Protein AF-F9UGZ4-F1 (afdb_monomer_lite)

InterPro domains:
  IPR008928 Six-hairpin glycosidase superfamily [SSF48208] (17-184)
  IPR012341 Six-hairpin glycosidase-like superfamily [G3DSA:1.50.10.10] (18-190)
  IPR032790 Glycogen debranching enzyme, C-terminal [PF06202] (46-143)

Foldseek 3Di:
DPDDPPPPPDDPVRVVVVVVVVLVVQLVLQFDPQAGFLGNDPDPVRNWLALQSRLVSLLVLLVDPDPSSLVSLLSSLVNQLVLADPQLQGFRTADPVVRDTHLFDPDGQLVSLLSSLVSLLSSCVSPVPLVSCVVCVVSNVSSVVVQVVQCPPPPLAGWQDACNHPVNVDPDTGRDPVSSVSSVSSVPRDDDPSVDPVVPPDD

pLDDT: mean 89.47, std 13.89, range [35.16, 98.75]

Radius of gyration: 19.89 Å; chains: 1; bounding box: 42×47×72 Å

Structure (mmCIF, N/CA/C/O backbone):
data_AF-F9UGZ4-F1
#
_entry.id   AF-F9UGZ4-F1
#
loop_
_atom_site.group_PDB
_atom_site.id
_atom_site.type_symbol
_atom_site.label_atom_id
_atom_site.label_alt_id
_atom_site.label_comp_id
_atom_site.label_asym_id
_atom_site.label_entity_id
_atom_site.label_seq_id
_atom_site.pdbx_PDB_ins_code
_atom_site.Cartn_x
_atom_site.Cartn_y
_atom_site.Cartn_z
_atom_site.occupancy
_atom_site.B_iso_or_equiv
_atom_site.auth_seq_id
_atom_site.auth_comp_id
_atom_site.auth_asym_id
_atom_site.auth_atom_id
_atom_site.pdbx_PDB_model_num
ATOM 1 N N . MET A 1 1 ? -15.391 19.214 55.827 1.00 54.72 1 MET A N 1
ATOM 2 C CA . MET A 1 1 ? -14.741 18.049 55.196 1.00 54.72 1 MET A CA 1
ATOM 3 C C . MET A 1 1 ? -13.940 18.580 54.025 1.00 54.72 1 MET A C 1
ATOM 5 O O . MET A 1 1 ? -14.495 19.422 53.332 1.00 54.72 1 MET A O 1
ATOM 9 N N . PRO A 1 2 ? -12.663 18.218 53.839 1.00 57.59 2 PRO A N 1
ATOM 10 C CA . PRO A 1 2 ? -11.981 18.570 52.605 1.00 57.59 2 PRO A CA 1
ATOM 11 C C . PRO A 1 2 ? -12.540 17.683 51.487 1.00 57.59 2 PRO A C 1
ATOM 13 O O . PRO A 1 2 ? -12.547 16.459 51.630 1.00 57.59 2 PRO A O 1
ATOM 16 N N . ASP A 1 3 ? -13.046 18.306 50.424 1.00 61.16 3 ASP A N 1
ATOM 17 C CA . ASP A 1 3 ? -13.405 17.627 49.180 1.00 61.16 3 ASP A CA 1
ATOM 18 C C . ASP A 1 3 ? -12.167 16.884 48.671 1.00 61.16 3 ASP A C 1
ATOM 20 O O . ASP A 1 3 ? -11.155 17.494 48.318 1.00 61.16 3 ASP A O 1
ATOM 24 N N . GLN A 1 4 ? -12.216 15.553 48.692 1.00 61.00 4 GLN A N 1
ATOM 25 C CA . GLN A 1 4 ? -11.251 14.752 47.952 1.00 61.00 4 GLN A CA 1
ATOM 26 C C . GLN A 1 4 ? -11.485 15.044 46.465 1.00 61.00 4 GLN A C 1
ATOM 28 O O . GLN A 1 4 ? -12.632 14.940 46.023 1.00 61.00 4 GLN A O 1
ATOM 33 N N . PRO A 1 5 ? -10.458 15.429 45.687 1.00 60.31 5 PRO A N 1
ATOM 34 C CA . PRO A 1 5 ? -10.641 15.611 44.259 1.00 60.31 5 PRO A CA 1
ATOM 35 C C . PRO A 1 5 ? -11.071 14.262 43.683 1.00 60.31 5 PRO A C 1
ATOM 37 O O . PRO A 1 5 ? -10.373 13.265 43.863 1.00 60.31 5 PRO A O 1
ATOM 40 N N . PHE A 1 6 ? -12.244 14.220 43.048 1.00 64.06 6 PHE A N 1
ATOM 41 C CA . PHE A 1 6 ? -12.657 13.060 42.270 1.00 64.06 6 PHE A CA 1
ATOM 42 C C . PHE A 1 6 ? -11.561 12.798 41.237 1.00 64.06 6 PHE A C 1
ATOM 44 O O . PHE A 1 6 ? -11.254 13.670 40.420 1.00 64.06 6 PHE A O 1
ATOM 51 N N . ASP A 1 7 ? -10.928 11.632 41.332 1.00 69.44 7 ASP A N 1
ATOM 52 C CA . ASP A 1 7 ? -9.958 11.180 40.349 1.00 69.44 7 ASP A CA 1
ATOM 53 C C . ASP A 1 7 ? -10.709 10.930 39.037 1.00 69.44 7 ASP A C 1
ATOM 55 O O . ASP A 1 7 ? -11.323 9.887 38.834 1.00 69.44 7 ASP A O 1
ATOM 59 N N . ASN A 1 8 ? -10.727 11.952 38.181 1.00 72.62 8 ASN A N 1
ATOM 60 C CA . ASN A 1 8 ? -11.341 11.921 36.856 1.00 72.62 8 ASN A CA 1
ATOM 61 C C . ASN A 1 8 ? -10.415 11.269 35.815 1.00 72.62 8 ASN A C 1
ATOM 63 O O . ASN A 1 8 ? -10.631 11.443 34.615 1.00 72.62 8 ASN A O 1
ATOM 67 N N . THR A 1 9 ? -9.358 10.571 36.241 1.00 79.69 9 THR A N 1
ATOM 68 C CA . THR A 1 9 ? -8.495 9.833 35.321 1.00 79.69 9 THR A CA 1
ATOM 69 C C . THR A 1 9 ? -9.312 8.695 34.703 1.00 79.69 9 THR A C 1
ATOM 71 O O . THR A 1 9 ? -9.835 7.859 35.446 1.00 79.69 9 THR A O 1
ATOM 74 N N . PRO A 1 10 ? -9.464 8.642 33.367 1.00 77.94 10 PRO A N 1
ATOM 75 C CA . PRO A 1 10 ? -10.187 7.552 32.730 1.00 77.94 10 PRO A CA 1
ATOM 76 C C . PRO A 1 10 ? -9.522 6.216 33.069 1.00 77.94 10 PRO A C 1
ATOM 78 O O . PRO A 1 10 ? -8.293 6.105 33.112 1.00 77.94 10 PRO A O 1
ATOM 81 N N . SER A 1 11 ? -10.337 5.187 33.300 1.00 90.25 11 SER A N 1
ATOM 82 C CA . SER A 1 11 ? -9.832 3.824 33.446 1.00 90.25 11 SER A CA 1
ATOM 83 C C . SER A 1 11 ? -9.091 3.398 32.173 1.00 90.25 11 SER A C 1
ATOM 85 O O . SER A 1 11 ? -9.318 3.944 31.091 1.00 90.25 11 SER A O 1
ATOM 87 N N . ALA A 1 12 ? -8.226 2.386 32.267 1.00 91.44 12 ALA A N 1
ATOM 88 C CA . ALA A 1 12 ? -7.528 1.861 31.091 1.00 91.44 12 ALA A CA 1
ATOM 89 C C . ALA A 1 12 ? -8.509 1.434 29.980 1.00 91.44 12 ALA A C 1
ATOM 91 O O . ALA A 1 12 ? -8.253 1.679 28.806 1.00 91.44 12 ALA A O 1
ATOM 92 N N . GLU A 1 13 ? -9.657 0.862 30.350 1.00 92.25 13 GLU A N 1
ATOM 93 C CA . GLU A 1 13 ? -10.710 0.474 29.405 1.00 92.25 13 GLU A CA 1
ATOM 94 C C . GLU A 1 13 ? -11.348 1.691 28.725 1.00 92.25 13 GLU A C 1
ATOM 96 O O . GLU A 1 13 ? -11.537 1.687 27.510 1.00 92.25 13 GLU A O 1
ATOM 101 N N . GLN A 1 14 ? -11.624 2.757 29.484 1.00 92.81 14 GLN A N 1
ATOM 102 C CA . GLN A 1 14 ? -12.160 4.007 28.940 1.00 92.81 14 GLN A CA 1
ATOM 103 C C . GLN A 1 14 ? -11.161 4.676 27.991 1.00 92.81 14 GLN A C 1
ATOM 105 O O . GLN A 1 14 ? -11.546 5.108 26.908 1.00 92.81 14 GLN A O 1
ATOM 110 N N . ALA A 1 15 ? -9.877 4.698 28.354 1.00 93.88 15 ALA A N 1
ATOM 111 C CA . ALA A 1 15 ? -8.821 5.255 27.516 1.00 93.88 15 ALA A CA 1
ATOM 112 C C . ALA A 1 15 ? -8.629 4.460 26.210 1.00 93.88 15 ALA A C 1
ATOM 114 O O . ALA A 1 15 ? -8.421 5.054 25.152 1.00 93.88 15 ALA A O 1
ATOM 115 N N . VAL A 1 16 ? -8.727 3.125 26.256 1.00 95.19 16 VAL A N 1
ATOM 116 C CA . VAL A 1 16 ? -8.670 2.272 25.056 1.00 95.19 16 VAL A CA 1
ATOM 117 C C . VAL A 1 16 ? -9.882 2.509 24.155 1.00 95.19 16 VAL A C 1
ATOM 119 O O . VAL A 1 16 ? -9.711 2.651 22.945 1.00 95.19 16 VAL A O 1
ATOM 122 N N . ALA A 1 17 ? -11.087 2.591 24.724 1.00 94.88 17 ALA A N 1
ATOM 123 C CA . ALA A 1 17 ? -12.304 2.860 23.961 1.00 94.88 17 ALA A CA 1
ATOM 124 C C . ALA A 1 17 ? -12.260 4.238 23.277 1.00 94.88 17 ALA A C 1
ATOM 126 O O . ALA A 1 17 ? -12.511 4.335 22.077 1.00 94.88 17 ALA A O 1
ATOM 127 N N . GLU A 1 18 ? -11.856 5.282 24.007 1.00 96.00 18 GLU A N 1
ATOM 128 C CA . GLU A 1 18 ? -11.665 6.632 23.462 1.00 96.00 18 GLU A CA 1
ATOM 129 C C . GLU A 1 18 ? -10.581 6.653 22.371 1.00 96.00 18 GLU A C 1
ATOM 131 O O . GLU A 1 18 ? -10.741 7.291 21.329 1.00 96.00 18 GLU A O 1
ATOM 136 N N . GLY A 1 19 ? -9.475 5.935 22.585 1.00 96.00 19 GLY A N 1
ATOM 137 C CA . GLY A 1 19 ? -8.402 5.802 21.603 1.00 96.00 19 GLY A CA 1
ATOM 138 C C . GLY A 1 19 ? -8.876 5.151 20.304 1.00 96.00 19 GLY A C 1
ATOM 139 O O . GLY A 1 19 ? -8.562 5.651 19.224 1.00 96.00 19 GLY A O 1
ATOM 140 N N . LEU A 1 20 ? -9.668 4.079 20.402 1.00 95.44 20 LEU A N 1
ATOM 141 C CA . LEU A 1 20 ? -10.257 3.408 19.245 1.00 95.44 20 LEU A CA 1
ATOM 142 C C . LEU A 1 20 ? -11.237 4.322 18.501 1.00 95.44 20 LEU A C 1
ATOM 144 O O . LEU A 1 20 ? -11.140 4.440 17.282 1.00 95.44 20 LEU A O 1
ATOM 148 N N . GLU A 1 21 ? -12.131 5.011 19.214 1.00 96.81 21 GLU A N 1
ATOM 149 C CA . GLU A 1 21 ? -13.069 5.971 18.618 1.00 96.81 21 GLU A CA 1
ATOM 150 C C . GLU A 1 21 ? -12.325 7.056 17.825 1.00 96.81 21 GLU A C 1
ATOM 152 O O . GLU A 1 21 ? -12.638 7.325 16.662 1.00 96.81 21 GLU A O 1
ATOM 157 N N . ARG A 1 22 ? -11.276 7.637 18.417 1.00 97.19 22 ARG A N 1
ATOM 158 C CA . ARG A 1 22 ? -10.454 8.661 17.757 1.00 97.19 22 ARG A CA 1
ATOM 159 C C . ARG A 1 22 ? -9.657 8.114 16.580 1.00 97.19 22 ARG A C 1
ATOM 161 O O . ARG A 1 22 ? -9.507 8.817 15.582 1.00 97.19 22 ARG A O 1
ATOM 168 N N . ALA A 1 23 ? -9.156 6.884 16.675 1.00 96.38 23 ALA A N 1
ATOM 169 C CA . ALA A 1 23 ? -8.466 6.230 15.571 1.00 96.38 23 ALA A CA 1
ATOM 170 C C . ALA A 1 23 ? -9.414 6.025 14.382 1.00 96.38 23 ALA A C 1
ATOM 172 O O . ALA A 1 23 ? -9.065 6.393 13.263 1.00 96.38 23 ALA A O 1
ATOM 173 N N . LEU A 1 24 ? -10.635 5.534 14.621 1.00 97.25 24 LEU A N 1
ATOM 174 C CA . LEU A 1 24 ? -11.655 5.369 13.581 1.00 97.25 24 LEU A CA 1
ATOM 175 C C . LEU A 1 24 ? -12.038 6.709 12.943 1.00 97.25 24 LEU A C 1
ATOM 177 O O . LEU A 1 24 ? -12.064 6.819 11.718 1.00 97.25 24 LEU A O 1
ATOM 181 N N . ALA A 1 25 ? -12.259 7.749 13.751 1.00 97.25 25 ALA A N 1
ATOM 182 C CA . ALA A 1 25 ? -12.538 9.091 13.245 1.00 97.25 25 ALA A CA 1
ATOM 183 C C . ALA A 1 25 ? -11.399 9.627 12.355 1.00 97.25 25 ALA A C 1
ATOM 185 O O . ALA A 1 25 ? -11.655 10.270 11.335 1.00 97.25 25 ALA A O 1
ATOM 186 N N . LEU A 1 26 ? -10.141 9.333 12.700 1.00 96.19 26 LEU A N 1
ATOM 187 C CA . LEU A 1 26 ? -8.985 9.694 11.881 1.00 96.19 26 LEU A CA 1
ATOM 188 C C . LEU A 1 26 ? -8.947 8.917 10.556 1.00 96.19 26 LEU A C 1
ATOM 190 O O . LEU A 1 26 ? -8.673 9.521 9.521 1.00 96.19 26 LEU A O 1
ATOM 194 N N . LEU A 1 27 ? -9.256 7.615 10.558 1.00 96.94 27 LEU A N 1
ATOM 195 C CA . LEU A 1 27 ? -9.341 6.829 9.320 1.00 96.94 27 LEU A CA 1
ATOM 196 C C . LEU A 1 27 ? -10.403 7.394 8.371 1.00 96.94 27 LEU A C 1
ATOM 198 O O . LEU A 1 27 ? -10.149 7.564 7.176 1.00 96.94 27 LEU A O 1
ATOM 202 N N . HIS A 1 28 ? -11.563 7.761 8.914 1.00 97.56 28 HIS A N 1
ATOM 203 C CA . HIS A 1 28 ? -12.617 8.441 8.163 1.00 97.56 28 HIS A CA 1
ATOM 204 C C . HIS A 1 28 ? -12.146 9.783 7.600 1.00 97.56 28 HIS A C 1
ATOM 206 O O . HIS A 1 28 ? -12.343 10.056 6.418 1.00 97.56 28 HIS A O 1
ATOM 212 N N . ALA A 1 29 ? -11.429 10.589 8.386 1.00 95.88 29 ALA A N 1
ATOM 213 C CA . ALA A 1 29 ? -10.859 11.851 7.911 1.00 95.88 29 ALA A CA 1
ATOM 214 C C . ALA A 1 29 ? -9.797 11.671 6.805 1.00 95.88 29 ALA A C 1
ATOM 216 O O . ALA A 1 29 ? -9.631 12.555 5.964 1.00 95.88 29 ALA A O 1
ATOM 217 N N . CYS A 1 30 ? -9.088 10.539 6.781 1.00 96.00 30 CYS A N 1
ATOM 218 C CA . CYS A 1 30 ? -8.147 10.181 5.716 1.00 96.00 30 CYS A CA 1
ATOM 219 C C . CYS A 1 30 ? -8.822 9.570 4.476 1.00 96.00 30 CYS A C 1
ATOM 221 O O . CYS A 1 30 ? -8.145 9.330 3.475 1.00 96.00 30 CYS A O 1
ATOM 223 N N . SER A 1 31 ? -10.121 9.277 4.518 1.00 96.81 31 SER A N 1
ATOM 224 C CA . SER A 1 31 ? -10.821 8.604 3.424 1.00 96.81 31 SER A CA 1
ATOM 225 C C . SER A 1 31 ? -11.179 9.574 2.300 1.00 96.81 31 SER A C 1
ATOM 227 O O . SER A 1 31 ? -11.714 10.657 2.524 1.00 96.81 31 SER A O 1
ATOM 229 N N . THR A 1 32 ? -10.922 9.175 1.054 1.00 95.81 32 THR A N 1
ATOM 230 C CA . THR A 1 32 ? -11.254 9.970 -0.140 1.00 95.81 32 THR A CA 1
ATOM 231 C C . THR A 1 32 ? -11.927 9.117 -1.211 1.00 95.81 32 THR A C 1
ATOM 233 O O . THR A 1 32 ? -11.988 7.890 -1.115 1.00 95.81 32 THR A O 1
ATOM 236 N N . ALA A 1 33 ? -12.379 9.756 -2.295 1.00 95.50 33 ALA A N 1
ATOM 237 C CA . ALA A 1 33 ? -12.904 9.067 -3.474 1.00 95.50 33 ALA A CA 1
ATOM 238 C C . ALA A 1 33 ? -11.897 8.100 -4.132 1.00 95.50 33 ALA A C 1
ATOM 240 O O . ALA A 1 33 ? -12.311 7.215 -4.877 1.00 95.50 33 ALA A O 1
ATOM 241 N N . HIS A 1 34 ? -10.600 8.257 -3.851 1.00 96.44 34 HIS A N 1
ATOM 242 C CA . HIS A 1 34 ? -9.519 7.471 -4.444 1.00 96.44 34 HIS A CA 1
ATOM 243 C C . HIS A 1 34 ? -8.827 6.526 -3.447 1.00 96.44 34 HIS A C 1
ATOM 245 O O . HIS A 1 34 ? -7.923 5.791 -3.834 1.00 96.44 34 HIS A O 1
ATOM 251 N N . GLY A 1 35 ? -9.240 6.515 -2.178 1.00 97.50 35 GLY A N 1
ATOM 252 C CA . GLY A 1 35 ? -8.600 5.731 -1.119 1.00 97.50 35 GLY A CA 1
ATOM 253 C C . GLY A 1 35 ? -8.099 6.590 0.038 1.00 97.50 35 GLY A C 1
ATOM 254 O O . GLY A 1 35 ? -8.503 7.746 0.180 1.00 97.50 35 GLY A O 1
ATOM 255 N N . PHE A 1 36 ? -7.227 6.018 0.864 1.00 97.44 36 PHE A N 1
ATOM 256 C CA . PHE A 1 36 ? -6.661 6.687 2.030 1.00 97.44 36 PHE A CA 1
ATOM 257 C C . PHE A 1 36 ? -5.515 7.629 1.658 1.00 97.44 36 PHE A C 1
ATOM 259 O O . PHE A 1 36 ? -4.561 7.231 0.985 1.00 97.44 36 PHE A O 1
ATOM 266 N N . VAL A 1 37 ? -5.587 8.867 2.147 1.00 95.25 37 VAL A N 1
ATOM 267 C CA . VAL A 1 37 ? -4.439 9.780 2.172 1.00 95.25 37 VAL A CA 1
ATOM 268 C C . VAL A 1 37 ? -3.585 9.549 3.419 1.00 95.25 37 VAL A C 1
ATOM 270 O O . VAL A 1 37 ? -4.089 9.105 4.448 1.00 95.25 37 VAL A O 1
ATOM 273 N N . ALA A 1 38 ? -2.294 9.880 3.349 1.00 89.56 38 ALA A N 1
ATOM 274 C CA . ALA A 1 38 ? -1.379 9.726 4.487 1.00 89.56 38 ALA A CA 1
ATOM 275 C C . ALA A 1 38 ? -1.717 10.663 5.664 1.00 89.56 38 ALA A C 1
ATOM 277 O O . ALA A 1 38 ? -1.415 10.366 6.817 1.00 89.56 38 ALA A O 1
ATOM 278 N N . SER A 1 39 ? -2.341 11.811 5.386 1.00 89.56 39 SER A N 1
ATOM 279 C CA . SER A 1 39 ? -2.807 12.746 6.409 1.00 89.56 39 SER A CA 1
ATOM 280 C C . SER A 1 39 ? -4.042 13.507 5.926 1.00 89.56 39 SER A C 1
ATOM 282 O O . SER A 1 39 ? -4.088 13.894 4.754 1.00 89.56 39 SER A O 1
ATOM 284 N N . PRO A 1 40 ? -5.005 13.820 6.815 1.00 85.06 40 PRO A N 1
ATOM 285 C CA . PRO A 1 40 ? -6.144 14.666 6.462 1.00 85.06 40 PRO A CA 1
ATOM 286 C C . PRO A 1 40 ? -5.742 16.142 6.287 1.00 85.06 40 PRO A C 1
ATOM 288 O O . PRO A 1 40 ? -6.534 16.954 5.814 1.00 85.06 40 PRO A O 1
ATOM 291 N N . GLY A 1 41 ? -4.521 16.521 6.684 1.00 80.69 41 GLY A N 1
ATOM 292 C CA . GLY A 1 41 ? -4.036 17.894 6.586 1.00 80.69 41 GLY A CA 1
ATOM 293 C C . GLY A 1 41 ? -3.887 18.382 5.141 1.00 80.69 41 GLY A C 1
ATOM 294 O O . GLY A 1 41 ? -3.529 17.630 4.240 1.00 80.69 41 GLY A O 1
ATOM 295 N N . ALA A 1 42 ? -4.067 19.689 4.930 1.00 68.06 42 ALA A N 1
ATOM 296 C CA . ALA A 1 42 ? -4.003 20.342 3.615 1.00 68.06 42 ALA A CA 1
ATOM 297 C C . ALA A 1 42 ? -2.587 20.434 2.996 1.00 68.06 42 ALA A C 1
ATOM 299 O O . ALA A 1 42 ? -2.381 21.134 2.002 1.00 68.06 42 ALA A O 1
ATOM 300 N N . SER A 1 43 ? -1.585 19.768 3.579 1.00 72.56 43 SER A N 1
ATOM 301 C CA . SER A 1 43 ? -0.247 19.717 2.991 1.00 72.56 43 SER A CA 1
ATOM 302 C C . SER A 1 43 ? -0.291 18.922 1.686 1.00 72.56 43 SER A C 1
ATOM 304 O O . SER A 1 43 ? -0.611 17.735 1.685 1.00 72.56 43 SER A O 1
ATOM 306 N N . GLN A 1 44 ? 0.080 19.564 0.573 1.00 65.31 44 GLN A N 1
ATOM 307 C CA . GLN A 1 44 ? 0.004 18.986 -0.779 1.00 65.31 44 GLN A CA 1
ATOM 308 C C . GLN A 1 44 ? 0.798 17.677 -0.951 1.00 65.31 44 GLN A C 1
ATOM 310 O O . GLN A 1 44 ? 0.521 16.906 -1.871 1.00 65.31 44 GLN A O 1
ATOM 315 N N . ASN A 1 45 ? 1.799 17.425 -0.101 1.00 70.56 45 ASN A N 1
ATOM 316 C CA . ASN A 1 45 ? 2.590 16.192 -0.156 1.00 70.56 45 ASN A CA 1
ATOM 317 C C . ASN A 1 45 ? 1.901 15.020 0.556 1.00 70.56 45 ASN A C 1
ATOM 319 O O . ASN A 1 45 ? 2.006 13.884 0.098 1.00 70.56 45 ASN A O 1
ATOM 323 N N . TYR A 1 46 ? 1.181 15.289 1.647 1.00 71.00 46 TYR A N 1
ATOM 324 C CA . TYR A 1 46 ? 0.534 14.248 2.452 1.00 71.00 46 TYR A CA 1
ATOM 325 C C . TYR A 1 46 ? -0.922 13.996 2.055 1.00 71.00 46 TYR A C 1
ATOM 327 O O . TYR A 1 46 ? -1.449 12.921 2.333 1.00 71.00 46 TYR A O 1
ATOM 335 N N . HIS A 1 47 ? -1.545 14.927 1.326 1.00 81.56 47 HIS A N 1
ATOM 336 C CA . HIS A 1 47 ? -2.856 14.735 0.709 1.00 81.56 47 HIS A CA 1
ATOM 337 C C . HIS A 1 47 ? -2.758 13.955 -0.617 1.00 81.56 47 HIS A C 1
ATOM 339 O O . HIS A 1 47 ? -3.183 14.412 -1.677 1.00 81.56 47 HIS A O 1
ATOM 345 N N . ARG A 1 48 ? -2.112 12.788 -0.563 1.00 91.69 48 ARG A N 1
ATOM 346 C CA . ARG A 1 48 ? -1.883 11.870 -1.689 1.00 91.69 48 ARG A CA 1
ATOM 347 C C . ARG A 1 48 ? -2.134 10.442 -1.242 1.00 91.69 48 ARG A C 1
ATOM 349 O O . ARG A 1 48 ? -2.031 10.155 -0.052 1.00 91.69 48 ARG A O 1
ATOM 356 N N . ILE A 1 49 ? -2.406 9.551 -2.190 1.00 95.25 49 ILE A N 1
ATOM 357 C CA . ILE A 1 49 ? -2.473 8.117 -1.908 1.00 95.25 49 ILE A CA 1
ATOM 358 C C . ILE A 1 49 ? -1.040 7.595 -1.871 1.00 95.25 49 ILE A C 1
ATOM 360 O O . ILE A 1 49 ? -0.364 7.592 -2.899 1.00 95.25 49 ILE A O 1
ATOM 364 N N . TRP A 1 50 ? -0.568 7.213 -0.688 1.00 95.75 50 TRP A N 1
ATOM 365 C CA . TRP A 1 50 ? 0.771 6.661 -0.477 1.00 95.75 50 TRP A CA 1
ATOM 366 C C . TRP A 1 50 ? 0.715 5.135 -0.473 1.00 95.75 50 TRP A C 1
ATOM 368 O O . TRP A 1 50 ? -0.159 4.558 0.170 1.00 95.75 50 TRP A O 1
ATOM 378 N N . GLY A 1 51 ? 1.644 4.485 -1.180 1.00 96.44 51 GLY A N 1
ATOM 379 C CA . GLY A 1 51 ? 1.677 3.027 -1.321 1.00 96.44 51 GLY A CA 1
ATOM 380 C C . GLY A 1 51 ? 1.785 2.321 0.029 1.00 96.44 51 GLY A C 1
ATOM 381 O O . GLY A 1 51 ? 0.934 1.509 0.373 1.00 96.44 51 GLY A O 1
ATOM 382 N N . ARG A 1 52 ? 2.783 2.687 0.837 1.00 96.56 52 ARG A N 1
ATOM 383 C CA . ARG A 1 52 ? 2.987 2.110 2.173 1.00 96.56 52 ARG A CA 1
ATOM 384 C C . ARG A 1 52 ? 1.911 2.548 3.165 1.00 96.56 52 ARG A C 1
ATOM 386 O O . ARG A 1 52 ? 1.211 1.706 3.718 1.00 96.56 52 ARG A O 1
ATOM 393 N N . ASP A 1 53 ? 1.764 3.850 3.388 1.00 95.75 53 ASP A N 1
ATOM 394 C CA . ASP A 1 53 ? 0.875 4.401 4.416 1.00 95.75 53 ASP A CA 1
ATOM 395 C C . ASP A 1 53 ? -0.588 4.041 4.140 1.00 95.75 53 ASP A C 1
ATOM 397 O O . ASP A 1 53 ? -1.291 3.561 5.026 1.00 95.75 53 ASP A O 1
ATOM 401 N N . GLY A 1 54 ? -1.030 4.202 2.889 1.00 96.88 54 GLY A N 1
ATOM 402 C CA . GLY A 1 54 ? -2.390 3.877 2.476 1.00 96.88 54 GLY A CA 1
ATOM 403 C C . GLY A 1 54 ? -2.704 2.393 2.636 1.00 96.88 54 GLY A C 1
ATOM 404 O O . GLY A 1 54 ? -3.803 2.054 3.071 1.00 96.88 54 GLY A O 1
ATOM 405 N N . VAL A 1 55 ? -1.749 1.500 2.348 1.00 98.00 55 VAL A N 1
ATOM 406 C CA . VAL A 1 55 ? -1.953 0.060 2.549 1.00 98.00 55 VAL A CA 1
ATOM 407 C C . VAL A 1 55 ? -1.943 -0.313 4.031 1.00 98.00 55 VAL A C 1
ATOM 409 O O . VAL A 1 55 ? -2.811 -1.068 4.452 1.00 98.00 55 VAL A O 1
ATOM 412 N N . ILE A 1 56 ? -1.042 0.234 4.851 1.00 97.69 56 ILE A N 1
ATOM 413 C CA . ILE A 1 56 ? -1.049 -0.019 6.304 1.00 97.69 56 ILE A CA 1
ATOM 414 C C . ILE A 1 56 ? -2.375 0.447 6.927 1.00 97.69 56 ILE A C 1
ATOM 416 O O . ILE A 1 56 ? -2.972 -0.275 7.727 1.00 97.69 56 ILE A O 1
ATOM 420 N N . ILE A 1 57 ? -2.877 1.615 6.516 1.00 97.25 57 ILE A N 1
ATOM 421 C CA . ILE A 1 57 ? -4.197 2.103 6.927 1.00 97.25 57 ILE A CA 1
ATOM 422 C C . ILE A 1 57 ? -5.307 1.166 6.433 1.00 97.25 57 ILE A C 1
ATOM 424 O O . ILE A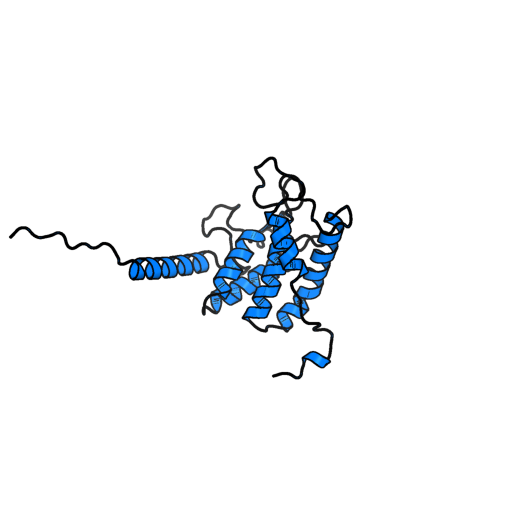 1 57 ? -6.217 0.845 7.195 1.00 97.25 57 ILE A O 1
ATOM 428 N N . ALA A 1 58 ? -5.229 0.690 5.189 1.00 98.00 58 ALA A N 1
ATOM 429 C CA . ALA A 1 58 ? -6.186 -0.268 4.645 1.00 98.00 58 ALA A CA 1
ATOM 430 C C . ALA A 1 58 ? -6.227 -1.567 5.466 1.00 98.00 58 ALA A C 1
ATOM 432 O O . ALA A 1 58 ? -7.314 -2.057 5.755 1.00 98.00 58 ALA A O 1
ATOM 433 N N . LEU A 1 59 ? -5.077 -2.090 5.904 1.00 97.94 59 LEU A N 1
ATOM 434 C CA . LEU A 1 59 ? -5.022 -3.252 6.795 1.00 97.94 59 LEU A CA 1
ATOM 435 C C . LEU A 1 59 ? -5.722 -2.970 8.129 1.00 97.94 59 LEU A C 1
ATOM 437 O O . LEU A 1 59 ? -6.515 -3.789 8.579 1.00 97.94 59 LEU A O 1
ATOM 441 N N . ALA A 1 60 ? -5.495 -1.801 8.734 1.00 97.12 60 ALA A N 1
ATOM 442 C CA . ALA A 1 60 ? -6.193 -1.411 9.959 1.00 97.12 60 ALA A CA 1
ATOM 443 C C . ALA A 1 60 ? -7.714 -1.291 9.745 1.00 97.12 60 ALA A C 1
ATOM 445 O O . ALA A 1 60 ? -8.486 -1.790 10.557 1.00 97.12 60 ALA A O 1
ATOM 446 N N . ALA A 1 61 ? -8.145 -0.693 8.631 1.00 97.62 61 ALA A N 1
ATOM 447 C CA . ALA A 1 61 ? -9.551 -0.582 8.248 1.00 97.62 61 ALA A CA 1
ATOM 448 C C . ALA A 1 61 ? -10.228 -1.953 8.076 1.00 97.62 61 ALA A C 1
ATOM 450 O O . ALA A 1 61 ? -11.377 -2.123 8.481 1.00 97.62 61 ALA A O 1
ATOM 451 N N . LEU A 1 62 ? -9.522 -2.945 7.523 1.00 97.06 62 LEU A N 1
ATOM 452 C CA . LEU A 1 62 ? -10.036 -4.310 7.360 1.00 97.06 62 LEU A CA 1
ATOM 453 C C . LEU A 1 62 ? -10.280 -5.034 8.691 1.00 97.06 62 LEU A C 1
ATOM 455 O O . LEU A 1 62 ? -11.116 -5.930 8.736 1.00 97.06 62 LEU A O 1
ATOM 459 N N . GLN A 1 63 ? -9.610 -4.619 9.770 1.00 96.25 63 GLN A N 1
ATOM 460 C CA . GLN A 1 63 ? -9.837 -5.147 11.121 1.00 96.25 63 GLN A CA 1
ATOM 461 C C . GLN A 1 63 ? -11.071 -4.545 11.811 1.00 96.25 63 GLN A C 1
ATOM 463 O O . GLN A 1 63 ? -11.343 -4.863 12.967 1.00 96.25 63 GLN A O 1
ATOM 468 N N . THR A 1 64 ? -11.800 -3.664 11.126 1.00 94.75 64 THR A N 1
ATOM 469 C CA . THR A 1 64 ? -13.026 -3.039 11.624 1.00 94.75 64 THR A CA 1
ATOM 470 C C . THR A 1 64 ? -14.254 -3.647 10.944 1.00 94.75 64 THR A C 1
ATOM 472 O O . THR A 1 64 ? -14.188 -4.151 9.819 1.00 94.75 64 THR A O 1
ATOM 475 N N . ASP A 1 65 ? -15.410 -3.523 11.592 1.00 92.94 65 ASP A N 1
ATOM 476 C CA . ASP A 1 65 ? -16.707 -3.857 10.989 1.00 92.94 65 ASP A CA 1
ATOM 477 C C . ASP A 1 65 ? -17.276 -2.707 10.128 1.00 92.94 65 ASP A C 1
ATOM 479 O O . ASP A 1 65 ? -18.447 -2.720 9.747 1.00 92.94 65 ASP A O 1
ATOM 483 N N . ASP A 1 66 ? -16.456 -1.701 9.800 1.00 97.19 66 ASP A N 1
ATOM 484 C CA . ASP A 1 66 ? -16.864 -0.511 9.057 1.00 97.19 66 ASP A CA 1
ATOM 485 C C . ASP A 1 66 ? -16.783 -0.738 7.535 1.00 97.19 66 ASP A C 1
ATOM 487 O O . ASP A 1 66 ? -15.709 -0.849 6.930 1.00 97.19 66 ASP A O 1
ATOM 491 N N . GLY A 1 67 ? -17.954 -0.808 6.897 1.00 97.38 67 GLY A N 1
ATOM 492 C CA . GLY A 1 67 ? -18.075 -1.025 5.456 1.00 97.38 67 GLY A CA 1
ATOM 493 C C . GLY A 1 67 ? -17.518 0.117 4.599 1.00 97.38 67 GLY A C 1
ATOM 494 O O . GLY A 1 67 ? -17.017 -0.142 3.503 1.00 97.38 67 GLY A O 1
ATOM 495 N N . GLU A 1 68 ? -17.550 1.362 5.080 1.00 98.00 68 GLU A N 1
ATOM 496 C CA . GLU A 1 68 ? -17.028 2.516 4.338 1.00 98.00 68 GLU A CA 1
ATOM 497 C C . GLU A 1 68 ? -15.497 2.533 4.356 1.00 98.00 68 GLU A C 1
ATOM 499 O O . GLU A 1 68 ? -14.855 2.777 3.326 1.00 98.00 68 GLU A O 1
ATOM 504 N N . LEU A 1 69 ? -14.893 2.203 5.500 1.00 98.38 69 LEU A N 1
ATOM 505 C CA . LEU A 1 69 ? -13.442 2.056 5.609 1.00 98.38 69 LEU A CA 1
ATOM 506 C C . LEU A 1 69 ? -12.941 0.873 4.772 1.00 98.38 69 LEU A C 1
ATOM 508 O O . LEU A 1 69 ? -11.927 0.991 4.080 1.00 98.38 69 LEU A O 1
ATOM 512 N N . ARG A 1 70 ? -13.689 -0.236 4.744 1.00 98.31 70 ARG A N 1
ATOM 513 C CA . ARG A 1 70 ? -13.407 -1.384 3.868 1.00 98.31 70 ARG A CA 1
ATOM 514 C C . ARG A 1 70 ? -13.470 -1.019 2.385 1.00 98.31 70 ARG A C 1
ATOM 516 O O . ARG A 1 70 ? -12.605 -1.430 1.610 1.00 98.31 70 ARG A O 1
ATOM 523 N N . GLU A 1 71 ? -14.453 -0.226 1.970 1.00 98.44 71 GLU A N 1
ATOM 524 C CA . GLU A 1 71 ? -14.525 0.257 0.587 1.00 98.44 71 GLU A CA 1
ATOM 525 C C . GLU A 1 71 ? -13.390 1.244 0.274 1.00 98.44 71 GLU A C 1
ATOM 527 O O . GLU A 1 71 ? -12.827 1.261 -0.821 1.00 98.44 71 GLU A O 1
ATOM 532 N N . THR A 1 72 ? -12.964 2.044 1.247 1.00 98.50 72 THR A N 1
ATOM 533 C CA . THR A 1 72 ? -11.799 2.923 1.090 1.00 98.50 72 THR A CA 1
ATOM 534 C C . THR A 1 72 ? -10.495 2.129 0.958 1.00 98.50 72 THR A C 1
ATOM 536 O O . THR A 1 72 ? -9.661 2.468 0.113 1.00 98.50 72 THR A O 1
ATOM 539 N N . ALA A 1 73 ? -10.344 1.021 1.689 1.00 98.62 73 ALA A N 1
ATOM 540 C CA . ALA A 1 73 ? -9.242 0.075 1.510 1.00 98.62 73 ALA A CA 1
ATOM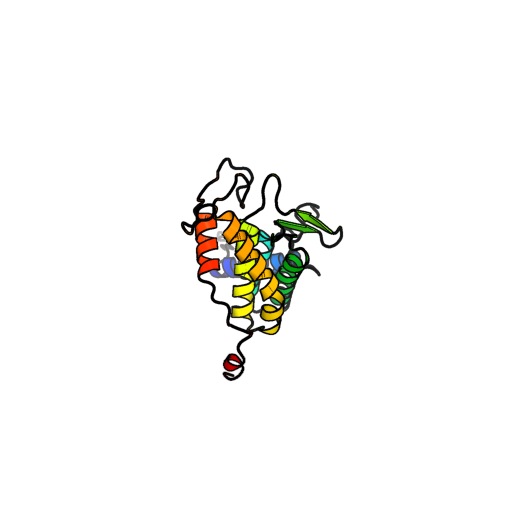 541 C C . ALA A 1 73 ? -9.211 -0.492 0.078 1.00 98.62 73 ALA A C 1
ATOM 543 O O . ALA A 1 73 ? -8.170 -0.443 -0.583 1.00 98.62 73 ALA A O 1
ATOM 544 N N . ARG A 1 74 ? -10.367 -0.926 -0.448 1.00 98.69 74 ARG A N 1
ATOM 545 C CA . ARG A 1 74 ? -10.513 -1.391 -1.840 1.00 98.69 74 ARG A CA 1
ATOM 546 C C . ARG A 1 74 ? -10.038 -0.338 -2.839 1.00 98.69 74 ARG A C 1
ATOM 548 O O . ARG A 1 74 ? -9.202 -0.631 -3.696 1.00 98.69 74 ARG A O 1
ATOM 555 N N . ARG A 1 75 ? -10.551 0.891 -2.715 1.00 98.56 75 ARG A N 1
ATOM 556 C CA . ARG A 1 75 ? -10.213 2.015 -3.603 1.00 98.56 75 ARG A CA 1
ATOM 557 C C . ARG A 1 75 ? -8.734 2.369 -3.536 1.00 98.56 75 ARG A C 1
ATOM 559 O O . ARG A 1 75 ? -8.145 2.653 -4.570 1.00 98.56 75 ARG A O 1
ATOM 566 N N . THR A 1 76 ? -8.119 2.284 -2.357 1.00 98.75 76 THR A N 1
ATOM 567 C CA . THR A 1 76 ? -6.676 2.511 -2.185 1.00 98.75 76 THR A CA 1
ATOM 568 C C . THR A 1 76 ? -5.870 1.554 -3.063 1.00 98.75 76 THR A C 1
ATOM 570 O O . THR A 1 76 ? -5.071 1.998 -3.886 1.00 98.75 76 THR A O 1
ATOM 573 N N . LEU A 1 77 ? -6.140 0.248 -2.964 1.00 98.75 77 LEU A N 1
ATOM 574 C CA . LEU A 1 77 ? -5.459 -0.777 -3.761 1.00 98.75 77 LEU A CA 1
ATOM 575 C C . LEU A 1 77 ? -5.737 -0.613 -5.263 1.00 98.75 77 LEU A C 1
ATOM 577 O O . LEU A 1 77 ? -4.819 -0.668 -6.076 1.00 98.75 77 LEU A O 1
ATOM 581 N N . GLN A 1 78 ? -6.985 -0.342 -5.650 1.00 98.62 78 GLN A N 1
ATOM 582 C CA . GLN A 1 78 ? -7.338 -0.094 -7.053 1.00 98.62 78 GLN A CA 1
ATOM 583 C C . GLN A 1 78 ? -6.642 1.144 -7.629 1.00 98.62 78 GLN A C 1
ATOM 585 O O . GLN A 1 78 ? -6.200 1.120 -8.779 1.00 98.62 78 GLN A O 1
ATOM 590 N N . THR A 1 79 ? -6.521 2.218 -6.850 1.00 98.50 79 THR A N 1
ATOM 591 C CA . THR A 1 79 ? -5.821 3.433 -7.273 1.00 98.50 79 THR A CA 1
ATOM 592 C C . THR A 1 79 ? -4.340 3.152 -7.480 1.00 98.50 79 THR A C 1
ATOM 594 O O . THR A 1 79 ? -3.820 3.449 -8.551 1.00 98.50 79 THR A O 1
ATOM 597 N N . LEU A 1 80 ? -3.672 2.510 -6.519 1.00 98.69 80 LEU A N 1
ATOM 598 C CA . LEU A 1 80 ? -2.265 2.122 -6.655 1.00 98.69 80 LEU A CA 1
ATOM 599 C C . LEU A 1 80 ? -2.033 1.246 -7.898 1.00 98.69 80 LEU A C 1
ATOM 601 O O . LEU A 1 80 ? -1.118 1.510 -8.673 1.00 98.69 80 LEU A O 1
ATOM 605 N N . ALA A 1 81 ? -2.918 0.278 -8.143 1.00 98.56 81 ALA A N 1
ATOM 606 C CA . ALA A 1 81 ? -2.872 -0.585 -9.320 1.00 98.56 81 ALA A CA 1
ATOM 607 C C . ALA A 1 81 ? -3.085 0.168 -10.643 1.00 98.56 81 ALA A C 1
ATOM 609 O O . ALA A 1 81 ? -2.410 -0.102 -11.633 1.00 98.56 81 ALA A O 1
ATOM 610 N N . THR A 1 82 ? -4.011 1.132 -10.664 1.00 98.12 82 THR A N 1
ATOM 611 C CA . THR A 1 82 ? -4.313 1.955 -11.850 1.00 98.12 82 THR A CA 1
ATOM 612 C C . THR A 1 82 ? -3.102 2.770 -12.294 1.00 98.12 82 THR A C 1
ATOM 614 O O . THR A 1 82 ? -2.909 2.999 -13.487 1.00 98.12 82 THR A O 1
ATOM 617 N N . TYR A 1 83 ? -2.287 3.206 -11.336 1.00 98.25 83 TYR A N 1
ATOM 618 C CA . TYR A 1 83 ? -1.085 3.995 -11.573 1.00 98.25 83 TYR A CA 1
ATOM 619 C C . TYR A 1 83 ? 0.200 3.156 -11.495 1.00 98.25 83 TYR A C 1
ATOM 621 O O . TYR A 1 83 ? 1.261 3.711 -11.213 1.00 98.25 83 TYR A O 1
ATOM 629 N N . GLN A 1 84 ? 0.121 1.842 -11.748 1.00 98.44 84 GLN A N 1
ATOM 630 C CA . GLN A 1 84 ? 1.305 0.987 -11.843 1.00 98.44 84 GLN A CA 1
ATOM 631 C C . GLN A 1 84 ? 2.245 1.478 -12.958 1.00 98.44 84 GLN A C 1
ATOM 633 O O . GLN A 1 84 ? 1.822 1.832 -14.063 1.00 98.44 84 GLN A O 1
ATOM 638 N N . GLY A 1 85 ? 3.540 1.463 -12.662 1.00 97.44 85 GLY A N 1
ATOM 639 C CA . GLY A 1 85 ? 4.617 1.815 -13.564 1.00 97.44 85 GLY A CA 1
ATOM 640 C C . GLY A 1 85 ? 4.805 0.832 -14.726 1.00 97.44 85 GLY A C 1
ATOM 641 O O . GLY A 1 85 ? 4.247 -0.275 -14.767 1.00 97.44 85 GLY A O 1
ATOM 642 N N . PRO A 1 86 ? 5.608 1.236 -15.723 1.00 96.06 86 PRO A N 1
ATOM 643 C CA . PRO A 1 86 ? 5.770 0.496 -16.969 1.00 96.06 86 PRO A CA 1
ATOM 644 C C . PRO A 1 86 ? 6.421 -0.884 -16.802 1.00 96.06 86 PRO A C 1
ATOM 646 O O . PRO A 1 86 ? 6.208 -1.734 -17.671 1.00 96.06 86 PRO A O 1
ATOM 649 N N . HIS A 1 87 ? 7.146 -1.151 -15.711 1.00 96.44 87 HIS A N 1
ATOM 650 C CA . HIS A 1 87 ? 7.771 -2.456 -15.454 1.00 96.44 87 HIS A CA 1
ATOM 651 C C . HIS A 1 87 ? 7.055 -3.262 -14.367 1.00 96.44 87 HIS A C 1
ATOM 653 O O . HIS A 1 87 ? 7.227 -4.476 -14.309 1.00 96.44 87 HIS A O 1
ATOM 659 N N . GLY A 1 88 ? 6.219 -2.611 -13.559 1.00 97.69 88 GLY A N 1
ATOM 660 C CA . GLY A 1 88 ? 5.476 -3.249 -12.473 1.00 97.69 88 GLY A CA 1
ATOM 661 C C . GLY A 1 88 ? 5.449 -2.441 -11.179 1.00 97.69 88 GLY A C 1
ATOM 662 O O . GLY A 1 88 ? 4.787 -2.867 -10.243 1.00 97.69 88 GLY A O 1
ATOM 663 N N . GLU A 1 89 ? 6.119 -1.289 -11.144 1.00 97.94 89 GLU A N 1
ATOM 664 C CA . GLU A 1 89 ? 6.305 -0.461 -9.956 1.00 97.94 89 GLU A CA 1
ATOM 665 C C . GLU A 1 89 ? 4.967 0.040 -9.411 1.00 97.94 89 GLU A C 1
ATOM 667 O O . GLU A 1 89 ? 4.169 0.644 -10.126 1.00 97.94 89 GLU A O 1
ATOM 672 N N . ILE A 1 90 ? 4.732 -0.130 -8.126 1.00 98.44 90 ILE A N 1
ATOM 673 C CA . ILE A 1 90 ? 3.647 0.520 -7.415 1.00 98.44 90 ILE A CA 1
ATOM 674 C C . ILE A 1 90 ? 4.117 1.913 -7.002 1.00 98.44 90 ILE A C 1
ATOM 676 O O . ILE A 1 90 ? 5.241 2.091 -6.523 1.00 98.44 90 ILE A O 1
ATOM 680 N N . PRO A 1 91 ? 3.287 2.950 -7.192 1.00 97.31 91 PRO A N 1
ATOM 681 C CA . PRO A 1 91 ? 3.674 4.290 -6.801 1.00 97.31 91 PRO A CA 1
ATOM 682 C C . PRO A 1 91 ? 3.889 4.385 -5.288 1.00 97.31 91 PRO A C 1
ATOM 684 O O . PRO A 1 91 ? 3.034 4.013 -4.486 1.00 97.31 91 PRO A O 1
ATOM 687 N N . SER A 1 92 ? 5.014 4.986 -4.902 1.00 95.69 92 SER A N 1
ATOM 688 C CA . SER A 1 92 ? 5.261 5.412 -3.523 1.00 95.69 92 SER A CA 1
ATOM 689 C C . SER A 1 92 ? 4.222 6.432 -3.070 1.00 95.69 92 SER A C 1
ATOM 691 O O . SER A 1 92 ? 3.723 6.354 -1.952 1.00 95.69 92 SER A O 1
ATOM 693 N N . ASN A 1 93 ? 3.846 7.350 -3.966 1.00 95.38 93 ASN A N 1
ATOM 694 C CA . ASN A 1 93 ? 2.647 8.159 -3.837 1.00 95.38 93 ASN A CA 1
ATOM 695 C C . ASN A 1 93 ? 2.095 8.581 -5.197 1.00 95.38 93 ASN A C 1
ATOM 697 O O . ASN A 1 93 ? 2.834 8.743 -6.172 1.00 95.38 93 ASN A O 1
ATOM 701 N N . VAL A 1 94 ? 0.787 8.813 -5.231 1.00 95.75 94 VAL A N 1
ATOM 702 C CA . VAL A 1 94 ? 0.080 9.383 -6.373 1.00 95.75 94 VAL A CA 1
ATOM 703 C C . VAL A 1 94 ? -0.931 10.428 -5.913 1.00 95.75 94 VAL A C 1
ATOM 705 O O . VAL A 1 94 ? -1.639 10.250 -4.923 1.00 95.75 94 VAL A O 1
ATOM 708 N N . ASP A 1 95 ? -0.999 11.528 -6.655 1.00 93.62 95 ASP A N 1
ATOM 709 C CA . ASP A 1 95 ? -2.110 12.476 -6.626 1.00 93.62 95 ASP A CA 1
ATOM 710 C C . ASP A 1 95 ? -3.030 12.178 -7.824 1.00 93.62 95 ASP A C 1
ATOM 712 O O . ASP A 1 95 ? -2.666 12.503 -8.961 1.00 93.62 95 ASP A O 1
ATOM 716 N N . PRO A 1 96 ? -4.210 11.565 -7.615 1.00 86.62 96 PRO A N 1
ATOM 717 C CA . PRO A 1 96 ? -5.125 11.225 -8.704 1.00 86.62 96 PRO A CA 1
ATOM 718 C C . PRO A 1 96 ? -5.692 12.447 -9.439 1.00 86.62 96 PRO A C 1
ATOM 720 O O . PRO A 1 96 ? -5.973 12.363 -10.637 1.00 86.62 96 PRO A O 1
ATOM 723 N N . GLY A 1 97 ? -5.828 13.589 -8.754 1.00 87.56 97 GLY A N 1
ATOM 724 C CA . GLY A 1 97 ? -6.380 14.818 -9.322 1.00 87.56 97 GLY A CA 1
ATOM 725 C C . GLY A 1 97 ? -5.429 15.467 -10.324 1.00 87.56 97 GLY A C 1
ATOM 726 O O . GLY A 1 97 ? -5.842 15.857 -11.416 1.00 87.56 97 GLY A O 1
ATOM 727 N N . THR A 1 98 ? -4.137 15.531 -9.990 1.00 90.12 98 THR A N 1
ATOM 728 C CA . THR A 1 98 ? -3.105 16.070 -10.897 1.00 90.12 98 THR A CA 1
ATOM 729 C C . THR A 1 98 ? -2.407 15.005 -11.742 1.00 90.12 98 THR A C 1
ATOM 731 O O . THR A 1 98 ? -1.636 15.346 -12.641 1.00 90.12 98 THR A O 1
ATOM 734 N N . LYS A 1 99 ? -2.668 13.719 -11.470 1.00 90.38 99 LYS A N 1
ATOM 735 C CA . LYS A 1 99 ? -1.980 12.550 -12.044 1.00 90.38 99 LYS A CA 1
ATOM 736 C C . LYS A 1 99 ? -0.460 12.594 -11.861 1.00 90.38 99 LYS A C 1
ATOM 738 O O . LYS A 1 99 ? 0.283 12.049 -12.675 1.00 90.38 99 LYS A O 1
ATOM 743 N N . ARG A 1 100 ? 0.017 13.262 -10.808 1.00 92.44 100 ARG A N 1
ATOM 744 C CA . ARG A 1 100 ? 1.437 13.266 -10.445 1.00 92.44 100 ARG A CA 1
ATOM 745 C C . ARG A 1 100 ? 1.752 11.994 -9.680 1.00 92.44 100 ARG A C 1
ATOM 747 O O . ARG A 1 100 ? 1.129 11.718 -8.659 1.00 92.44 100 ARG A O 1
ATOM 754 N N . ILE A 1 101 ? 2.729 11.249 -10.178 1.00 95.31 101 ILE A N 1
ATOM 755 C CA . ILE A 1 101 ? 3.107 9.937 -9.659 1.00 95.31 101 ILE A CA 1
ATOM 756 C C . ILE A 1 101 ? 4.575 9.985 -9.247 1.00 95.31 101 ILE A C 1
ATOM 758 O O . ILE A 1 101 ? 5.403 10.547 -9.964 1.00 95.31 101 ILE A O 1
ATOM 762 N N . SER A 1 102 ? 4.890 9.388 -8.104 1.00 95.06 102 SER A N 1
ATOM 763 C CA . SER A 1 102 ? 6.252 9.137 -7.647 1.00 95.06 102 SER A CA 1
ATOM 764 C C . SER A 1 102 ? 6.424 7.644 -7.412 1.00 95.06 102 SER A C 1
ATOM 766 O O . SER A 1 102 ? 5.719 7.078 -6.580 1.00 95.06 102 SER A O 1
ATOM 768 N N . TYR A 1 103 ? 7.396 7.015 -8.066 1.00 94.75 103 TYR A N 1
ATOM 769 C CA . TYR A 1 103 ? 7.819 5.640 -7.751 1.00 94.75 103 TYR A CA 1
ATOM 770 C C . TYR A 1 103 ? 8.993 5.613 -6.760 1.00 94.75 103 TYR A C 1
ATOM 772 O O . TYR A 1 103 ? 9.473 4.549 -6.397 1.00 94.75 103 TYR A O 1
ATOM 780 N N . GLY A 1 104 ? 9.447 6.790 -6.321 1.00 88.81 104 GLY A N 1
ATOM 781 C CA . GLY A 1 104 ? 10.624 6.997 -5.488 1.00 88.81 104 GLY A CA 1
ATOM 782 C C . GLY A 1 104 ? 11.453 8.180 -5.986 1.00 88.81 104 GLY A C 1
ATOM 783 O O . GLY A 1 104 ? 11.217 8.698 -7.077 1.00 88.81 104 GLY A O 1
ATOM 784 N N . GLY A 1 105 ? 12.375 8.656 -5.147 1.00 82.69 105 GLY A N 1
ATOM 785 C CA . GLY A 1 105 ? 13.202 9.831 -5.440 1.00 82.69 105 GLY A CA 1
ATOM 786 C C . GLY A 1 105 ? 14.395 9.494 -6.336 1.00 82.69 105 GLY A C 1
ATOM 787 O O . GLY A 1 105 ? 14.370 9.717 -7.542 1.00 82.69 105 GLY A O 1
ATOM 788 N N . THR A 1 106 ? 15.457 8.967 -5.729 1.00 84.31 106 THR A N 1
ATOM 789 C CA . THR A 1 106 ? 16.694 8.578 -6.432 1.00 84.31 106 THR A CA 1
ATOM 790 C C . THR A 1 106 ? 16.608 7.162 -7.003 1.00 84.31 106 THR A C 1
ATOM 792 O O . THR A 1 106 ? 17.260 6.839 -7.993 1.00 84.31 106 THR A O 1
ATOM 795 N N . THR A 1 107 ? 15.808 6.311 -6.366 1.00 88.12 107 THR A N 1
ATOM 796 C CA . THR A 1 107 ? 15.614 4.891 -6.674 1.00 88.12 107 THR A CA 1
ATOM 797 C C . THR A 1 107 ? 14.151 4.519 -6.436 1.00 88.12 107 THR A C 1
ATOM 799 O O . THR A 1 107 ? 13.414 5.286 -5.810 1.00 88.12 107 THR A O 1
ATOM 802 N N . GLY A 1 108 ? 13.719 3.368 -6.961 1.00 88.75 108 GLY A N 1
ATOM 803 C CA . GLY A 1 108 ? 12.370 2.849 -6.721 1.00 88.75 108 GLY A CA 1
ATOM 804 C C . GLY A 1 108 ? 12.140 2.518 -5.242 1.00 88.75 108 GLY A C 1
ATOM 805 O O . GLY A 1 108 ? 13.050 2.024 -4.577 1.00 88.75 108 GLY A O 1
ATOM 806 N N . ARG A 1 109 ? 10.937 2.804 -4.732 1.00 93.88 109 ARG A N 1
ATOM 807 C CA . ARG A 1 109 ? 10.491 2.439 -3.378 1.00 93.88 109 ARG A CA 1
ATOM 808 C C . ARG A 1 109 ? 9.983 0.998 -3.378 1.00 93.88 109 ARG A C 1
ATOM 810 O O . ARG A 1 109 ? 8.830 0.741 -3.708 1.00 93.88 109 ARG A O 1
ATOM 817 N N . VAL A 1 110 ? 10.873 0.076 -3.027 1.00 96.31 110 VAL A N 1
ATOM 818 C CA . VAL A 1 110 ? 10.653 -1.374 -3.007 1.00 96.31 110 VAL A CA 1
ATOM 819 C C . VAL A 1 110 ? 9.577 -1.769 -1.997 1.00 96.31 110 VAL A C 1
ATOM 821 O O . VAL A 1 110 ? 8.764 -2.653 -2.258 1.00 96.31 110 VAL A O 1
ATOM 824 N N . ASP A 1 111 ? 9.520 -1.093 -0.853 1.00 96.81 111 ASP A N 1
ATOM 825 C CA . ASP A 1 111 ? 8.524 -1.364 0.181 1.00 96.81 111 ASP A CA 1
ATOM 826 C C . ASP A 1 111 ? 7.084 -1.112 -0.297 1.00 96.81 111 ASP A C 1
ATOM 828 O O . ASP A 1 111 ? 6.176 -1.839 0.106 1.00 96.81 111 ASP A O 1
ATOM 832 N N . ALA A 1 112 ? 6.858 -0.141 -1.189 1.00 97.44 112 ALA A N 1
ATOM 833 C CA . ALA A 1 112 ? 5.538 0.136 -1.759 1.00 97.44 112 ALA A CA 1
ATOM 834 C C . ALA A 1 112 ? 4.989 -1.061 -2.557 1.00 97.44 112 ALA A C 1
ATOM 836 O O . ALA A 1 112 ? 3.815 -1.411 -2.413 1.00 97.44 112 ALA A O 1
ATOM 837 N N . ASP A 1 113 ? 5.847 -1.721 -3.340 1.00 97.94 113 ASP A N 1
ATOM 838 C CA . ASP A 1 113 ? 5.522 -2.942 -4.083 1.00 97.94 113 ASP A CA 1
ATOM 839 C C . ASP A 1 113 ? 5.145 -4.090 -3.140 1.00 97.94 113 ASP A C 1
ATOM 841 O O . ASP A 1 113 ? 4.132 -4.773 -3.324 1.00 97.94 113 ASP A O 1
ATOM 845 N N . LEU A 1 114 ? 5.954 -4.280 -2.095 1.00 98.06 114 LEU A N 1
ATOM 846 C CA . LEU A 1 114 ? 5.766 -5.346 -1.118 1.00 98.06 114 LEU A CA 1
ATOM 847 C C . LEU A 1 114 ? 4.471 -5.156 -0.322 1.00 98.06 114 LEU A C 1
ATOM 849 O O . LEU A 1 114 ? 3.669 -6.088 -0.214 1.00 98.06 114 LEU A O 1
ATOM 853 N N . TRP A 1 115 ? 4.231 -3.943 0.183 1.00 98.44 115 TRP A N 1
ATOM 854 C CA . TRP A 1 115 ? 2.995 -3.610 0.884 1.00 98.44 115 TRP A CA 1
ATOM 855 C C . TRP A 1 115 ? 1.780 -3.820 -0.000 1.00 98.44 115 TRP A C 1
ATOM 857 O O . TRP A 1 115 ? 0.826 -4.443 0.448 1.00 98.44 115 TRP A O 1
ATOM 867 N N . PHE A 1 116 ? 1.812 -3.375 -1.254 1.00 98.56 116 PHE A N 1
ATOM 868 C CA . PHE A 1 116 ? 0.687 -3.542 -2.167 1.00 98.56 116 PHE A CA 1
ATOM 869 C C . PHE A 1 116 ? 0.266 -5.005 -2.336 1.00 98.56 116 PHE A C 1
ATOM 871 O O . PHE A 1 116 ? -0.918 -5.317 -2.197 1.00 98.56 116 PHE A O 1
ATOM 878 N N . VAL A 1 117 ? 1.216 -5.918 -2.570 1.00 98.25 117 VAL A N 1
ATOM 879 C CA . VAL A 1 117 ? 0.890 -7.345 -2.730 1.00 98.25 117 VAL A CA 1
ATOM 880 C C . VAL A 1 117 ? 0.318 -7.930 -1.435 1.00 98.25 117 VAL A C 1
ATOM 882 O O . VAL A 1 117 ? -0.659 -8.681 -1.487 1.00 98.25 117 VAL A O 1
ATOM 885 N N . ILE A 1 118 ? 0.872 -7.550 -0.277 1.00 98.06 118 ILE A N 1
ATOM 886 C CA . ILE A 1 118 ? 0.328 -7.931 1.035 1.00 98.06 118 ILE A CA 1
ATOM 887 C C . ILE A 1 118 ? -1.105 -7.406 1.182 1.00 98.06 118 ILE A C 1
ATOM 889 O O . ILE A 1 118 ? -2.010 -8.180 1.479 1.00 98.06 118 ILE A O 1
ATOM 893 N N . GLY A 1 119 ? -1.337 -6.123 0.902 1.00 98.06 119 GLY A N 1
ATOM 894 C CA . GLY A 1 119 ? -2.642 -5.475 1.000 1.00 98.06 119 GLY A CA 1
ATOM 895 C C . GLY A 1 119 ? -3.703 -6.126 0.117 1.00 98.06 119 GLY A C 1
ATOM 896 O O . GLY A 1 119 ? -4.817 -6.363 0.578 1.00 98.06 119 GLY A O 1
ATOM 897 N N . CYS A 1 120 ? -3.363 -6.489 -1.124 1.00 98.12 120 CYS A N 1
ATOM 898 C CA . CYS A 1 120 ? -4.258 -7.251 -1.996 1.00 98.12 120 CYS A CA 1
ATOM 899 C C . CYS A 1 120 ? -4.618 -8.624 -1.410 1.00 98.12 120 CYS A C 1
ATOM 901 O O . CYS A 1 120 ? -5.783 -9.021 -1.463 1.00 98.12 120 CYS A O 1
ATOM 903 N N . GLY A 1 121 ? -3.638 -9.337 -0.845 1.00 96.62 121 GLY A N 1
ATOM 904 C CA . GLY A 1 121 ? -3.855 -10.630 -0.193 1.00 96.62 121 GLY A CA 1
ATOM 905 C C . GLY A 1 121 ? -4.747 -10.536 1.037 1.00 96.62 121 GLY A C 1
ATOM 906 O O . GLY A 1 121 ? -5.708 -11.294 1.151 1.00 96.62 121 GLY A O 1
ATOM 907 N N . GLU A 1 122 ? -4.471 -9.589 1.928 1.00 96.69 122 GLU A N 1
ATOM 908 C CA . GLU A 1 122 ? -5.265 -9.383 3.141 1.00 96.69 122 GLU A CA 1
ATOM 909 C C . GLU A 1 122 ? -6.680 -8.886 2.824 1.00 96.69 122 GLU A C 1
ATOM 911 O O . GLU A 1 122 ? -7.642 -9.370 3.416 1.00 96.69 122 GLU A O 1
ATOM 916 N N . TYR A 1 123 ? -6.845 -8.003 1.831 1.00 97.69 123 TYR A N 1
ATOM 917 C CA . TYR A 1 123 ? -8.173 -7.585 1.373 1.00 97.69 123 TYR A CA 1
ATOM 918 C C . TYR A 1 123 ? -8.992 -8.776 0.875 1.00 97.69 123 TYR A C 1
ATOM 920 O O . TYR A 1 123 ? -10.141 -8.950 1.282 1.00 97.69 123 TYR A O 1
ATOM 928 N N . TRP A 1 124 ? -8.413 -9.619 0.017 1.00 96.88 124 TRP A N 1
ATOM 929 C CA . TRP A 1 124 ? -9.105 -10.807 -0.478 1.00 96.88 124 TRP A CA 1
ATOM 930 C C . TRP A 1 124 ? -9.447 -11.777 0.663 1.00 96.88 124 TRP A C 1
ATOM 932 O O . TRP A 1 124 ? -10.590 -12.212 0.754 1.00 96.88 124 TRP A O 1
ATOM 942 N N . ARG A 1 125 ? -8.525 -12.044 1.598 1.00 94.62 125 ARG A N 1
ATOM 943 C CA . ARG A 1 125 ? -8.790 -12.909 2.767 1.00 94.62 125 ARG A CA 1
ATOM 944 C C . ARG A 1 125 ? -9.913 -12.384 3.658 1.00 94.62 125 ARG A C 1
ATOM 946 O O . ARG A 1 125 ? -10.728 -13.170 4.128 1.00 94.62 125 ARG A O 1
ATOM 953 N N . ALA A 1 126 ? -9.957 -11.075 3.885 1.00 95.38 126 ALA A N 1
ATOM 954 C CA . ALA A 1 126 ? -10.961 -10.448 4.737 1.00 95.38 126 ALA A CA 1
ATOM 955 C C . ALA A 1 126 ? -12.350 -10.370 4.080 1.00 95.38 126 ALA A C 1
ATOM 957 O O . ALA A 1 126 ? -13.357 -10.278 4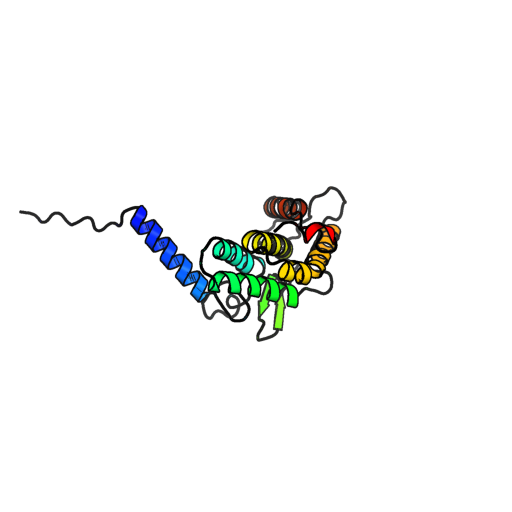.781 1.00 95.38 126 ALA A O 1
ATOM 958 N N . THR A 1 127 ? -12.423 -10.366 2.745 1.00 95.44 127 THR A N 1
ATOM 959 C CA . THR A 1 127 ? -13.672 -10.087 2.011 1.00 95.44 127 THR A CA 1
ATOM 960 C C . THR A 1 127 ? -14.213 -11.253 1.194 1.00 95.44 127 THR A C 1
ATOM 962 O O . THR A 1 127 ? -15.408 -11.272 0.913 1.00 95.44 127 THR A O 1
ATOM 965 N N . GLY A 1 128 ? -13.363 -12.196 0.787 1.00 94.94 128 GLY A N 1
ATOM 966 C CA . GLY A 1 128 ? -13.701 -13.227 -0.194 1.00 94.94 128 GLY A CA 1
ATOM 967 C C . GLY A 1 128 ? -14.031 -12.675 -1.588 1.00 94.94 128 GLY A C 1
ATOM 968 O O . GLY A 1 128 ? -14.684 -13.362 -2.368 1.00 94.94 128 GLY A O 1
ATOM 969 N N . ASP A 1 129 ? -13.646 -11.431 -1.916 1.00 96.25 129 ASP A N 1
ATOM 970 C CA . ASP A 1 129 ? -13.951 -10.824 -3.220 1.00 96.25 129 ASP A CA 1
ATOM 971 C C . ASP A 1 129 ? -13.011 -11.361 -4.313 1.00 96.25 129 ASP A C 1
ATOM 973 O O . ASP A 1 129 ? -11.993 -10.752 -4.661 1.00 96.25 129 ASP A O 1
ATOM 977 N N . ASP A 1 130 ? -13.366 -12.517 -4.870 1.00 95.75 130 ASP A N 1
ATOM 978 C CA . ASP A 1 130 ? -12.627 -13.150 -5.966 1.00 95.75 130 ASP A CA 1
ATOM 979 C C . ASP A 1 130 ? -12.561 -12.252 -7.207 1.00 95.75 130 ASP A C 1
ATOM 981 O O . ASP A 1 130 ? -11.524 -12.167 -7.859 1.00 95.75 130 ASP A O 1
ATOM 985 N N . ALA A 1 131 ? -13.625 -11.499 -7.503 1.00 96.31 131 ALA A N 1
ATOM 986 C CA . ALA A 1 131 ? -13.649 -10.605 -8.657 1.00 96.31 131 ALA A CA 1
ATOM 987 C C . ALA A 1 131 ? -12.654 -9.443 -8.498 1.00 96.31 131 ALA A C 1
ATOM 989 O O . ALA A 1 131 ? -12.102 -8.946 -9.483 1.00 96.31 131 ALA A O 1
ATOM 990 N N . PHE A 1 132 ? -12.437 -8.956 -7.273 1.00 96.75 132 PHE A N 1
ATOM 991 C CA . PHE A 1 132 ? -11.352 -8.026 -6.970 1.00 96.75 132 PHE A CA 1
ATOM 992 C C . PHE A 1 132 ? -10.001 -8.673 -7.243 1.00 96.75 132 PHE A C 1
ATOM 994 O O . PHE A 1 132 ? -9.213 -8.092 -7.989 1.00 96.75 132 PHE A O 1
ATOM 1001 N N . LEU A 1 133 ? -9.755 -9.867 -6.707 1.00 95.75 133 LEU A N 1
ATOM 1002 C CA . LEU A 1 133 ? -8.472 -10.531 -6.887 1.00 95.75 133 LEU A CA 1
ATOM 1003 C C . LEU A 1 133 ? -8.177 -10.817 -8.366 1.00 95.75 133 LEU A C 1
ATOM 1005 O O . LEU A 1 133 ? -7.097 -10.474 -8.836 1.00 95.75 133 LEU A O 1
ATOM 1009 N N . GLU A 1 134 ? -9.142 -11.346 -9.120 1.00 95.75 134 GLU A N 1
ATOM 1010 C CA . GLU A 1 134 ? -9.023 -11.616 -10.560 1.00 95.75 134 GLU A CA 1
ATOM 1011 C C . GLU A 1 134 ? -8.603 -10.371 -11.354 1.00 95.75 134 GLU A C 1
ATOM 1013 O O . GLU A 1 134 ? -7.744 -10.446 -12.233 1.00 95.75 134 GLU A O 1
ATOM 1018 N N . ARG A 1 135 ? -9.165 -9.200 -11.027 1.00 97.00 135 ARG A N 1
ATOM 1019 C CA . ARG A 1 135 ? -8.793 -7.934 -11.682 1.00 97.00 135 ARG A CA 1
ATOM 1020 C C . ARG A 1 135 ? -7.382 -7.473 -11.330 1.00 97.00 135 ARG A C 1
ATOM 1022 O O . ARG A 1 135 ? -6.740 -6.824 -12.152 1.00 97.00 135 ARG A O 1
ATOM 1029 N N . LEU A 1 136 ? -6.931 -7.742 -10.109 1.00 97.50 136 LEU A N 1
ATOM 1030 C CA . LEU A 1 136 ? -5.649 -7.266 -9.589 1.00 97.50 136 LEU A CA 1
ATOM 1031 C C . LEU A 1 136 ? -4.503 -8.247 -9.860 1.00 97.50 136 LEU A C 1
ATOM 1033 O O . LEU A 1 136 ? -3.342 -7.843 -9.829 1.00 97.50 136 LEU A O 1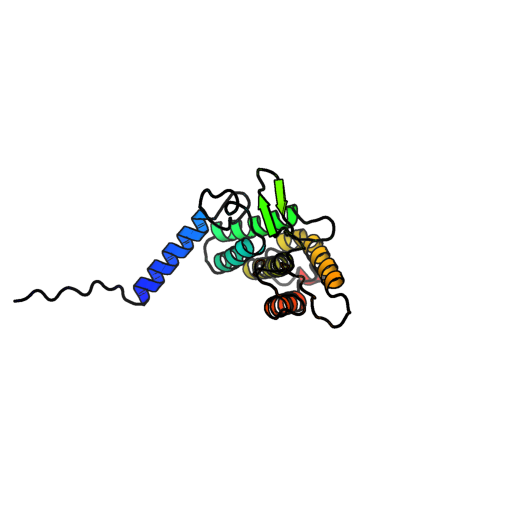
ATOM 1037 N N . LEU A 1 137 ? -4.805 -9.506 -10.178 1.00 96.50 137 LEU A N 1
ATOM 1038 C CA . LEU A 1 137 ? -3.809 -10.551 -10.393 1.00 96.50 137 LEU A CA 1
ATOM 1039 C C . LEU A 1 137 ? -2.756 -10.180 -11.456 1.00 96.50 137 LEU A C 1
ATOM 1041 O O . LEU A 1 137 ? -1.572 -10.277 -11.135 1.00 96.50 137 LEU A O 1
ATOM 1045 N N . PRO A 1 138 ? -3.107 -9.633 -12.642 1.00 97.25 138 PRO A N 1
ATOM 1046 C CA . PRO A 1 138 ? -2.097 -9.225 -13.625 1.00 97.25 138 PRO A CA 1
ATOM 1047 C C . PRO A 1 138 ? -1.155 -8.122 -13.115 1.00 97.25 138 PRO A C 1
ATOM 1049 O O . PRO A 1 138 ? 0.014 -8.060 -13.496 1.00 97.25 138 PRO A O 1
ATOM 1052 N N . VAL A 1 139 ? -1.651 -7.241 -12.241 1.00 98.44 139 VAL A N 1
ATOM 1053 C CA . VAL A 1 139 ? -0.857 -6.170 -11.617 1.00 98.44 139 VAL A CA 1
ATOM 1054 C C . VAL A 1 139 ? 0.112 -6.778 -10.604 1.00 98.44 139 VAL A C 1
ATOM 1056 O O . VAL A 1 139 ? 1.302 -6.469 -10.636 1.00 98.44 139 VAL A O 1
ATOM 1059 N N . ILE A 1 140 ? -0.376 -7.692 -9.759 1.00 97.81 140 ILE A N 1
ATOM 1060 C CA . ILE A 1 140 ? 0.419 -8.428 -8.765 1.00 97.81 140 ILE A CA 1
ATOM 1061 C C . ILE A 1 140 ? 1.525 -9.252 -9.438 1.00 97.81 140 ILE A C 1
ATOM 1063 O O . ILE A 1 140 ? 2.659 -9.269 -8.962 1.00 97.81 140 ILE A O 1
ATOM 1067 N N . GLU A 1 141 ? 1.234 -9.918 -10.555 1.00 96.62 141 GLU A N 1
ATOM 1068 C CA . GLU A 1 141 ? 2.218 -10.711 -11.300 1.00 96.62 141 GLU A CA 1
ATOM 1069 C C . GLU A 1 141 ? 3.359 -9.851 -11.854 1.00 96.62 141 GLU A C 1
ATOM 1071 O O . GLU A 1 141 ? 4.523 -10.247 -11.778 1.00 96.62 141 GLU A O 1
ATOM 1076 N N . ARG A 1 142 ? 3.051 -8.642 -12.340 1.00 98.25 142 ARG A N 1
ATOM 1077 C CA . ARG A 1 142 ? 4.069 -7.677 -12.784 1.00 98.25 142 ARG A CA 1
ATOM 1078 C C . ARG A 1 142 ? 4.945 -7.197 -11.629 1.00 98.25 142 ARG A C 1
ATOM 1080 O O . ARG A 1 142 ? 6.159 -7.125 -11.799 1.00 98.25 142 ARG A O 1
ATOM 1087 N N . VAL A 1 143 ? 4.362 -6.954 -10.451 1.00 97.94 143 VAL A N 1
ATOM 1088 C CA . VAL A 1 143 ? 5.135 -6.648 -9.233 1.00 97.94 143 VAL A CA 1
ATOM 1089 C C . VAL A 1 143 ? 6.072 -7.809 -8.891 1.00 97.94 143 VAL A C 1
ATOM 1091 O O . VAL A 1 143 ? 7.268 -7.608 -8.710 1.00 97.94 143 VAL A O 1
ATOM 1094 N N . ARG A 1 144 ? 5.567 -9.050 -8.859 1.00 95.81 144 ARG A N 1
ATOM 1095 C CA . ARG A 1 144 ? 6.388 -10.238 -8.561 1.00 95.81 144 ARG A CA 1
ATOM 1096 C C . ARG A 1 144 ? 7.539 -10.410 -9.552 1.00 95.81 144 ARG A C 1
ATOM 1098 O O . ARG A 1 144 ? 8.652 -10.728 -9.139 1.00 95.81 144 ARG A O 1
ATOM 1105 N N . PHE A 1 145 ? 7.286 -10.182 -10.840 1.00 96.19 145 PHE A N 1
ATOM 1106 C CA . PHE A 1 145 ? 8.323 -10.220 -11.868 1.00 96.19 145 PHE A CA 1
ATOM 1107 C C . PHE A 1 145 ? 9.404 -9.156 -11.626 1.00 96.19 145 PHE A C 1
ATOM 1109 O O . PHE A 1 145 ? 10.595 -9.468 -11.670 1.00 96.19 145 PHE A O 1
ATOM 1116 N N . LEU A 1 146 ? 8.998 -7.921 -11.316 1.00 96.31 146 LEU A N 1
ATOM 1117 C CA . LEU A 1 146 ? 9.909 -6.823 -10.996 1.00 96.31 146 LEU A CA 1
ATOM 1118 C C . LEU A 1 146 ? 10.771 -7.126 -9.761 1.00 96.31 146 LEU A C 1
ATOM 1120 O O . LEU A 1 146 ? 11.989 -6.962 -9.815 1.00 96.31 146 LEU A O 1
ATOM 1124 N N . LEU A 1 147 ? 10.169 -7.631 -8.680 1.00 95.81 147 LEU A N 1
ATOM 1125 C CA . LEU A 1 147 ? 10.894 -8.024 -7.466 1.00 95.81 147 LEU A CA 1
ATOM 1126 C C . LEU A 1 147 ? 11.944 -9.106 -7.761 1.00 95.81 147 LEU A C 1
ATOM 1128 O O . LEU A 1 147 ? 13.074 -9.011 -7.287 1.00 95.81 147 LEU A O 1
ATOM 1132 N N . GLY A 1 148 ? 11.615 -10.084 -8.612 1.00 94.75 148 GLY A N 1
ATOM 1133 C CA . GLY A 1 148 ? 12.580 -11.082 -9.082 1.00 94.75 148 GLY A CA 1
ATOM 1134 C C . GLY A 1 148 ? 13.754 -10.472 -9.858 1.00 94.75 148 GLY A C 1
ATOM 1135 O O . GLY A 1 148 ? 14.885 -10.937 -9.734 1.00 94.75 148 GLY A O 1
ATOM 1136 N N . ALA A 1 149 ? 13.525 -9.393 -10.612 1.00 94.06 149 ALA A N 1
ATOM 1137 C CA . ALA A 1 149 ? 14.595 -8.664 -11.293 1.00 94.06 149 ALA A CA 1
ATOM 1138 C C . ALA A 1 149 ? 15.490 -7.863 -10.321 1.00 94.06 149 ALA A C 1
ATOM 1140 O O . ALA A 1 149 ? 16.690 -7.727 -10.568 1.00 94.06 149 ALA A O 1
ATOM 1141 N N . TRP A 1 150 ? 14.937 -7.358 -9.213 1.00 93.81 150 TRP A N 1
ATOM 1142 C CA . TRP A 1 150 ? 15.665 -6.601 -8.177 1.00 93.81 150 TRP A CA 1
ATOM 1143 C C . TRP A 1 150 ? 16.408 -7.466 -7.152 1.00 93.81 150 TRP A C 1
ATOM 1145 O O . TRP A 1 150 ? 17.235 -6.973 -6.388 1.00 93.81 150 TRP A O 1
ATOM 1155 N N . GLU A 1 151 ? 16.168 -8.771 -7.155 1.00 91.62 151 GLU A N 1
ATOM 1156 C CA . GLU A 1 151 ? 16.897 -9.739 -6.337 1.00 91.62 151 GLU A CA 1
ATOM 1157 C C . GLU A 1 151 ? 18.388 -9.871 -6.748 1.00 91.62 151 GLU A C 1
ATOM 1159 O O . GLU A 1 151 ? 19.239 -10.264 -5.953 1.00 91.62 151 GLU A O 1
ATOM 1164 N N . PHE A 1 152 ? 18.724 -9.485 -7.988 1.00 90.06 152 PHE A N 1
ATOM 1165 C CA . PHE A 1 152 ? 20.053 -9.413 -8.628 1.00 90.06 152 PHE A CA 1
ATOM 1166 C C . PHE A 1 152 ? 20.907 -10.688 -8.712 1.00 90.06 152 PHE A C 1
ATOM 1168 O O . PHE A 1 152 ? 21.626 -10.843 -9.700 1.00 90.06 152 PHE A O 1
ATOM 1175 N N . ASN A 1 153 ? 20.909 -11.575 -7.714 1.00 91.25 153 ASN A N 1
ATOM 1176 C CA . ASN A 1 153 ? 21.868 -12.684 -7.636 1.00 91.25 153 ASN A CA 1
ATOM 1177 C C . ASN A 1 153 ? 21.259 -14.080 -7.430 1.00 91.25 153 ASN A C 1
ATOM 1179 O O . ASN A 1 153 ? 22.024 -15.033 -7.259 1.00 91.25 153 ASN A O 1
ATOM 1183 N N . ALA A 1 154 ? 19.931 -14.207 -7.499 1.00 89.75 154 ALA A N 1
ATOM 1184 C CA . ALA A 1 154 ? 19.198 -15.475 -7.422 1.00 89.75 154 ALA A CA 1
ATOM 1185 C C . ALA A 1 154 ? 19.494 -16.296 -6.143 1.00 89.75 154 ALA A C 1
ATOM 1187 O O . ALA A 1 154 ? 19.553 -17.527 -6.175 1.00 89.75 154 ALA A O 1
ATOM 1188 N N . ARG A 1 155 ? 19.721 -15.619 -5.010 1.00 92.44 155 ARG A N 1
ATOM 1189 C CA . ARG A 1 155 ? 19.873 -16.198 -3.663 1.00 92.44 155 ARG A CA 1
ATOM 1190 C C . ARG A 1 155 ? 18.638 -16.026 -2.774 1.00 92.44 155 ARG A C 1
ATOM 1192 O O . ARG A 1 155 ? 18.683 -16.421 -1.611 1.00 92.44 155 ARG A O 1
ATOM 1199 N N . GLY A 1 156 ? 17.555 -15.470 -3.306 1.00 91.94 156 GLY A N 1
ATOM 1200 C CA . GLY A 1 156 ? 16.268 -15.312 -2.634 1.00 91.94 156 GLY A CA 1
ATOM 1201 C C . GLY A 1 156 ? 16.167 -14.103 -1.702 1.00 91.94 156 GLY A C 1
ATOM 1202 O O . GLY A 1 156 ? 15.282 -14.096 -0.851 1.00 91.94 156 GLY A O 1
ATOM 1203 N N . LEU A 1 157 ? 17.046 -13.101 -1.831 1.00 95.81 157 LEU A N 1
ATOM 1204 C CA . LEU A 1 157 ? 17.030 -11.888 -1.000 1.00 95.81 157 LEU A CA 1
ATOM 1205 C C . LEU A 1 157 ? 17.009 -10.624 -1.859 1.00 95.81 157 LEU A C 1
ATOM 1207 O O . LEU A 1 157 ? 17.853 -10.459 -2.735 1.00 95.81 157 LEU A O 1
ATOM 1211 N N . LEU A 1 158 ? 16.107 -9.692 -1.557 1.00 95.88 158 LEU A N 1
ATOM 1212 C CA . LEU A 1 158 ? 16.036 -8.421 -2.276 1.00 95.88 158 LEU A CA 1
ATOM 1213 C C . LEU A 1 158 ? 17.206 -7.518 -1.899 1.00 95.88 158 LEU A C 1
ATOM 1215 O O . LEU A 1 158 ? 17.453 -7.275 -0.715 1.00 95.88 158 LEU A O 1
ATOM 1219 N N . TYR A 1 159 ? 17.890 -6.972 -2.903 1.00 94.50 159 TYR A N 1
ATOM 1220 C CA . TYR A 1 159 ? 18.827 -5.883 -2.678 1.00 94.50 159 TYR A CA 1
ATOM 1221 C C . TYR A 1 159 ? 18.065 -4.558 -2.663 1.00 94.50 159 TYR A C 1
ATOM 1223 O O . TYR A 1 159 ? 17.528 -4.117 -3.678 1.00 94.50 159 TYR A O 1
ATOM 1231 N N . ILE A 1 160 ? 18.050 -3.903 -1.509 1.00 95.38 160 ILE A N 1
ATOM 1232 C CA . ILE A 1 160 ? 17.372 -2.628 -1.309 1.00 95.38 160 ILE A CA 1
ATOM 1233 C C . ILE A 1 160 ? 18.370 -1.506 -1.574 1.00 95.38 160 ILE A C 1
ATOM 1235 O O . ILE A 1 160 ? 19.397 -1.425 -0.889 1.00 95.38 160 ILE A O 1
ATOM 1239 N N . PRO A 1 161 ? 18.135 -0.652 -2.580 1.00 92.94 161 PRO A N 1
ATOM 1240 C CA . PRO A 1 161 ? 19.018 0.469 -2.832 1.00 92.94 161 PRO A CA 1
ATOM 1241 C C . PRO A 1 161 ? 18.889 1.520 -1.727 1.00 92.94 161 PRO A C 1
ATOM 1243 O O . PRO A 1 161 ? 17.920 1.550 -0.972 1.00 92.94 161 PRO A O 1
ATOM 1246 N N . LEU A 1 162 ? 19.844 2.449 -1.680 1.00 91.69 162 LEU A N 1
ATOM 1247 C CA . LEU A 1 162 ? 19.719 3.623 -0.824 1.00 91.69 162 LEU A CA 1
ATOM 1248 C C . LEU A 1 162 ? 18.420 4.370 -1.157 1.00 91.69 162 LEU A C 1
ATOM 1250 O O . LEU A 1 162 ? 18.108 4.590 -2.331 1.00 91.69 162 LEU A O 1
ATOM 1254 N N . THR A 1 163 ? 17.681 4.772 -0.125 1.00 90.00 163 THR A N 1
ATOM 1255 C CA . THR A 1 163 ? 16.338 5.361 -0.231 1.00 90.00 163 THR A CA 1
ATOM 1256 C C . THR A 1 163 ? 15.250 4.423 -0.764 1.00 90.00 163 THR A C 1
ATOM 1258 O O . THR A 1 163 ? 14.171 4.881 -1.116 1.00 90.00 163 THR A O 1
ATOM 1261 N N . GLY A 1 164 ? 15.520 3.121 -0.860 1.00 90.69 164 GLY A N 1
ATOM 1262 C CA . GLY A 1 164 ? 14.614 2.146 -1.465 1.00 90.69 164 GLY A CA 1
ATOM 1263 C C . GLY A 1 164 ? 13.407 1.762 -0.610 1.00 90.69 164 GLY A C 1
ATOM 1264 O O . GLY A 1 164 ? 12.551 1.041 -1.102 1.00 90.69 164 GLY A O 1
ATOM 1265 N N . ASP A 1 165 ? 1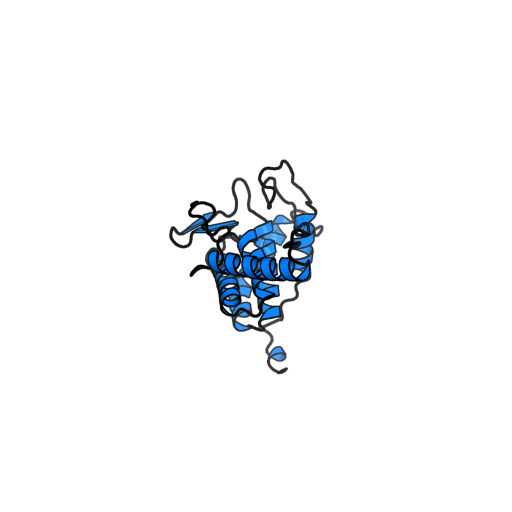3.320 2.227 0.631 1.00 91.25 165 ASP A N 1
ATOM 1266 C CA . ASP A 1 165 ? 12.260 1.869 1.569 1.00 91.25 165 ASP A CA 1
ATOM 1267 C C . ASP A 1 165 ? 11.774 3.091 2.367 1.00 91.25 165 ASP A C 1
ATOM 1269 O O . ASP A 1 165 ? 11.969 4.245 1.971 1.00 91.25 165 ASP A O 1
ATOM 1273 N N . TRP A 1 166 ? 11.120 2.838 3.501 1.00 88.44 166 TRP A N 1
ATOM 1274 C CA . TRP A 1 166 ? 10.612 3.871 4.391 1.00 88.44 166 TRP A CA 1
ATOM 1275 C C . TRP A 1 166 ? 11.669 4.800 4.980 1.00 88.44 166 TRP A C 1
ATOM 1277 O O . TRP A 1 166 ? 11.345 5.937 5.322 1.00 88.44 166 TRP A O 1
ATOM 1287 N N . ALA A 1 167 ? 12.892 4.307 5.156 1.00 85.69 167 ALA A N 1
ATOM 1288 C CA . ALA A 1 167 ? 13.987 5.015 5.795 1.00 85.69 167 ALA A CA 1
ATOM 1289 C C . ALA A 1 167 ? 14.788 5.761 4.722 1.00 85.69 167 ALA A C 1
ATOM 1291 O O . ALA A 1 167 ? 16.010 5.638 4.613 1.00 85.69 167 ALA A O 1
ATOM 1292 N N . ASP A 1 168 ? 14.076 6.548 3.917 1.00 76.00 168 ASP A N 1
ATOM 1293 C CA . ASP A 1 168 ? 14.597 7.184 2.714 1.00 76.00 168 ASP A CA 1
ATOM 1294 C C . ASP A 1 168 ? 15.546 8.362 2.957 1.00 76.00 168 ASP A C 1
ATOM 1296 O O . ASP A 1 168 ? 16.206 8.826 2.026 1.00 76.00 168 ASP A O 1
ATOM 1300 N N . GLU A 1 169 ? 15.691 8.776 4.213 1.00 82.06 169 GLU A N 1
ATOM 1301 C CA . GLU A 1 169 ? 16.662 9.774 4.665 1.00 82.06 169 GLU A CA 1
ATOM 1302 C C . GLU A 1 169 ? 17.916 9.158 5.320 1.00 82.06 169 GLU A C 1
ATOM 1304 O O . GLU A 1 169 ? 18.852 9.879 5.675 1.00 82.06 169 GLU A O 1
ATOM 1309 N N . TYR A 1 170 ? 17.979 7.830 5.472 1.00 82.62 170 TYR A N 1
ATOM 1310 C CA . TYR A 1 170 ? 19.093 7.141 6.130 1.00 82.62 170 TYR A CA 1
ATOM 1311 C C . TYR A 1 170 ? 20.089 6.553 5.125 1.00 82.62 170 TYR A C 1
ATOM 1313 O O . TYR A 1 170 ? 19.720 6.060 4.063 1.00 82.62 170 TYR A O 1
ATOM 1321 N N . LEU A 1 171 ? 21.378 6.534 5.490 1.00 84.62 171 LEU A N 1
ATOM 1322 C CA . LEU A 1 171 ? 22.444 5.896 4.706 1.00 84.62 171 LEU A CA 1
ATOM 1323 C C . LEU A 1 171 ? 22.482 4.378 4.936 1.00 84.62 171 LEU A C 1
ATOM 1325 O O . LEU A 1 171 ? 23.395 3.864 5.581 1.00 84.62 171 LEU A O 1
ATOM 1329 N N . HIS A 1 172 ? 21.498 3.653 4.407 1.00 85.44 172 HIS A N 1
ATOM 1330 C CA . HIS A 1 172 ? 21.447 2.189 4.461 1.00 85.44 172 HIS A CA 1
ATOM 1331 C C . HIS A 1 172 ? 20.992 1.600 3.118 1.00 85.44 172 HIS A C 1
ATOM 1333 O O . HIS A 1 172 ? 20.273 2.241 2.357 1.00 85.44 172 HIS A O 1
ATOM 1339 N N . ASN A 1 173 ? 21.534 0.434 2.770 1.00 92.25 173 ASN A N 1
ATOM 1340 C CA . ASN A 1 173 ? 21.242 -0.317 1.546 1.00 92.25 173 ASN A CA 1
ATOM 1341 C C . ASN A 1 173 ? 21.719 -1.770 1.710 1.00 92.25 173 ASN A C 1
ATOM 1343 O O . ASN A 1 173 ? 22.454 -2.088 2.650 1.00 92.25 173 ASN A O 1
ATOM 1347 N N . GLY A 1 174 ? 21.340 -2.639 0.776 1.00 94.25 174 GLY A N 1
ATOM 1348 C CA . GLY A 1 174 ? 21.690 -4.056 0.772 1.00 94.25 174 GLY A CA 1
ATOM 1349 C C . GLY A 1 174 ? 20.526 -4.931 1.220 1.00 94.25 174 GLY A C 1
ATOM 1350 O O . GLY A 1 174 ? 19.389 -4.710 0.821 1.00 94.25 174 GLY A O 1
ATOM 1351 N N . TYR A 1 175 ? 20.799 -5.944 2.038 1.00 95.00 175 TYR A N 1
ATOM 1352 C CA . TYR A 1 175 ? 19.780 -6.890 2.505 1.00 95.00 175 TYR A CA 1
ATOM 1353 C C . TYR A 1 175 ? 19.142 -6.396 3.806 1.00 95.00 175 TYR A C 1
ATOM 1355 O O . TYR A 1 175 ? 19.442 -6.886 4.896 1.00 95.00 175 TYR A O 1
ATOM 1363 N N . VAL A 1 176 ? 18.301 -5.371 3.690 1.00 95.12 176 VAL A N 1
ATOM 1364 C CA . VAL A 1 176 ? 17.631 -4.734 4.830 1.00 95.12 176 VAL A CA 1
ATOM 1365 C C . VAL A 1 176 ? 16.559 -5.672 5.391 1.00 95.12 176 VAL A C 1
ATOM 1367 O O . VAL A 1 176 ? 15.699 -6.150 4.654 1.00 95.12 176 VAL A O 1
ATOM 1370 N N . LEU A 1 177 ? 16.618 -5.954 6.701 1.00 95.88 177 LEU A N 1
ATOM 1371 C CA . LEU A 1 177 ? 15.751 -6.942 7.362 1.00 95.88 177 LEU A CA 1
ATOM 1372 C C . LEU A 1 177 ? 14.259 -6.632 7.186 1.00 95.88 177 LEU A C 1
ATOM 1374 O O . LEU A 1 177 ? 13.478 -7.552 6.967 1.00 95.88 177 LEU A O 1
ATOM 1378 N N . TYR A 1 178 ? 13.881 -5.356 7.277 1.00 96.56 178 TYR A N 1
ATOM 1379 C CA . TYR A 1 178 ? 12.505 -4.896 7.085 1.00 96.56 178 TYR A CA 1
ATOM 1380 C C . TYR A 1 1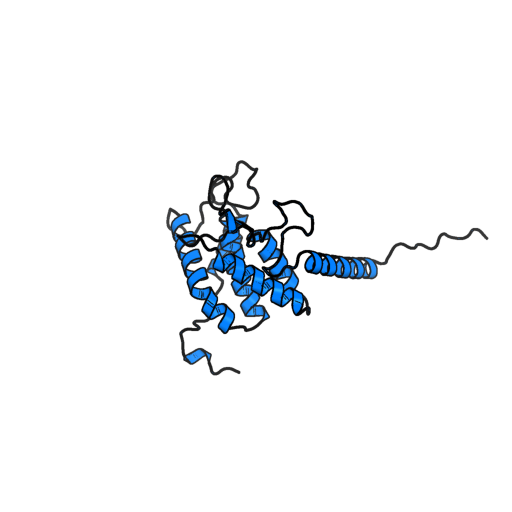78 ? 11.923 -5.406 5.760 1.00 96.56 178 TYR A C 1
ATOM 1382 O O . TYR A 1 178 ? 10.933 -6.139 5.760 1.00 96.56 178 TYR A O 1
ATOM 1390 N N . ASP A 1 179 ? 12.596 -5.115 4.650 1.00 96.62 179 ASP A N 1
ATOM 1391 C CA . ASP A 1 179 ? 12.157 -5.523 3.319 1.00 96.62 179 ASP A CA 1
ATOM 1392 C C . ASP A 1 179 ? 12.229 -7.034 3.124 1.00 96.62 179 ASP A C 1
ATOM 1394 O O . ASP A 1 179 ? 11.352 -7.605 2.480 1.00 96.62 179 ASP A O 1
ATOM 1398 N N . GLN A 1 180 ? 13.219 -7.715 3.717 1.00 97.19 180 GLN A N 1
ATOM 1399 C CA . GLN A 1 180 ? 13.289 -9.178 3.626 1.00 97.19 180 GLN A CA 1
ATOM 1400 C C . GLN A 1 180 ? 12.080 -9.848 4.291 1.00 97.19 180 GLN A C 1
ATOM 1402 O O . GLN A 1 180 ? 11.572 -10.843 3.775 1.00 97.19 180 GLN A O 1
ATOM 1407 N N . LEU A 1 181 ? 11.593 -9.315 5.417 1.00 97.31 181 LEU A N 1
ATOM 1408 C CA . LEU A 1 181 ? 10.409 -9.853 6.094 1.00 97.31 181 LEU A CA 1
ATOM 1409 C C . LEU A 1 181 ? 9.134 -9.613 5.280 1.00 97.31 181 LEU A C 1
ATOM 1411 O O . LEU A 1 181 ? 8.307 -10.519 5.159 1.00 97.31 181 LEU A O 1
ATOM 1415 N N . LEU A 1 182 ? 8.995 -8.434 4.670 1.00 97.38 182 LEU A N 1
ATOM 1416 C CA . LEU A 1 182 ? 7.888 -8.162 3.754 1.00 97.38 182 LEU A CA 1
ATOM 1417 C C . LEU A 1 182 ? 7.959 -9.061 2.510 1.00 97.38 182 LEU A C 1
ATOM 1419 O O . LEU A 1 182 ? 6.949 -9.627 2.093 1.00 97.38 182 LEU A O 1
ATOM 1423 N N . TYR A 1 183 ? 9.151 -9.270 1.951 1.00 96.50 183 TYR A N 1
ATOM 1424 C CA . TYR A 1 183 ? 9.347 -10.148 0.800 1.00 96.50 183 TYR A CA 1
ATOM 1425 C C . TYR A 1 183 ? 9.056 -11.615 1.115 1.00 96.50 183 TYR A C 1
ATOM 1427 O O . TYR A 1 183 ? 8.447 -12.312 0.299 1.00 96.50 183 TYR A O 1
ATOM 1435 N N . LEU A 1 184 ? 9.404 -12.082 2.315 1.00 95.19 184 LEU A N 1
ATOM 1436 C CA . LEU A 1 184 ? 9.014 -13.403 2.800 1.00 95.19 184 LEU A CA 1
ATOM 1437 C C . LEU A 1 184 ? 7.484 -13.542 2.874 1.00 95.19 184 LEU A C 1
ATOM 1439 O O . LEU A 1 184 ? 6.937 -14.549 2.416 1.00 95.19 184 LEU A O 1
ATOM 1443 N N . GLN A 1 185 ? 6.782 -12.529 3.390 1.00 94.50 185 GLN A N 1
ATOM 1444 C CA . GLN A 1 185 ? 5.316 -12.516 3.434 1.00 94.50 185 GLN A CA 1
ATOM 1445 C C . GLN A 1 185 ? 4.708 -12.560 2.023 1.00 94.50 185 GLN A C 1
ATOM 1447 O O . GLN A 1 185 ? 3.808 -13.353 1.757 1.00 94.50 185 GLN A O 1
ATOM 1452 N N . VAL A 1 186 ? 5.233 -11.770 1.082 1.00 94.12 186 VAL A N 1
ATOM 1453 C CA . VAL A 1 186 ? 4.808 -11.791 -0.330 1.00 94.12 186 VAL A CA 1
ATOM 1454 C C . VAL A 1 186 ? 5.069 -13.152 -0.986 1.00 94.12 186 VAL A C 1
ATOM 1456 O O . VAL A 1 186 ? 4.230 -13.667 -1.729 1.00 94.12 186 VAL A O 1
ATOM 1459 N N . SER A 1 187 ? 6.216 -13.765 -0.702 1.00 86.94 187 SER A N 1
ATOM 1460 C CA . SER A 1 187 ? 6.619 -15.051 -1.284 1.00 86.94 187 SER A CA 1
ATOM 1461 C C . SER A 1 187 ? 5.769 -16.215 -0.776 1.00 86.94 187 SER A C 1
ATOM 1463 O O . SER A 1 187 ? 5.484 -17.142 -1.527 1.00 86.94 187 SER A O 1
ATOM 1465 N N . THR A 1 188 ? 5.332 -16.152 0.482 1.00 83.62 188 THR A N 1
ATOM 1466 C CA . THR A 1 188 ? 4.467 -17.167 1.105 1.00 83.62 188 THR A CA 1
ATOM 1467 C C . THR A 1 188 ? 2.978 -16.915 0.867 1.00 83.62 188 THR A C 1
ATOM 1469 O O . THR A 1 188 ? 2.169 -17.835 1.021 1.00 83.62 188 THR A O 1
ATOM 1472 N N . ALA A 1 189 ? 2.595 -15.703 0.450 1.00 77.75 189 ALA A N 1
ATOM 1473 C CA . ALA A 1 189 ? 1.226 -15.383 0.076 1.00 77.75 189 ALA A CA 1
ATOM 1474 C C . ALA A 1 189 ? 0.788 -16.236 -1.124 1.00 77.75 189 ALA A C 1
ATOM 1476 O O . ALA A 1 189 ? 1.125 -15.959 -2.276 1.00 77.75 189 ALA A O 1
ATOM 1477 N N . THR A 1 190 ? 0.018 -17.282 -0.829 1.00 66.81 190 THR A N 1
ATOM 1478 C CA . THR A 1 190 ? -0.647 -18.106 -1.836 1.00 66.81 190 THR A CA 1
ATOM 1479 C C . THR A 1 190 ? -1.953 -17.422 -2.211 1.00 66.81 190 THR A C 1
ATOM 1481 O O . THR A 1 190 ? -2.841 -17.278 -1.369 1.00 66.81 190 THR A O 1
ATOM 1484 N N . PHE A 1 191 ? -2.050 -16.979 -3.459 1.00 70.06 191 PHE A N 1
ATOM 1485 C CA . PHE A 1 191 ? -3.317 -16.586 -4.062 1.00 70.06 191 PHE A CA 1
ATOM 1486 C C . PHE A 1 191 ? -3.951 -17.838 -4.680 1.00 70.06 191 PHE A C 1
ATOM 1488 O O . PHE A 1 191 ? -3.218 -18.656 -5.243 1.00 70.06 191 PHE A O 1
ATOM 1495 N N . PRO A 1 192 ? -5.271 -18.045 -4.552 1.00 65.19 192 PRO A N 1
ATOM 1496 C CA . PRO A 1 192 ? -5.936 -19.152 -5.218 1.00 65.19 192 PRO A CA 1
ATOM 1497 C C . PRO A 1 192 ? -5.713 -19.045 -6.723 1.00 65.19 192 PRO A C 1
ATOM 1499 O O . PRO A 1 192 ? -5.711 -17.953 -7.293 1.00 65.19 192 PRO A O 1
ATOM 1502 N N . ASP A 1 193 ? -5.563 -20.197 -7.371 1.00 61.38 193 ASP A N 1
ATOM 1503 C CA . ASP A 1 193 ? -5.658 -20.272 -8.822 1.00 61.38 193 ASP A CA 1
ATOM 1504 C C . ASP A 1 193 ? -7.118 -20.004 -9.219 1.00 61.38 193 ASP A C 1
ATOM 1506 O O . ASP A 1 193 ? -7.952 -20.912 -9.261 1.00 61.38 193 ASP A O 1
ATOM 1510 N N . VAL A 1 194 ? -7.440 -18.727 -9.427 1.00 57.72 194 VAL A N 1
ATOM 1511 C CA . VAL A 1 194 ? -8.758 -18.249 -9.881 1.00 57.72 194 VAL A CA 1
ATOM 1512 C C . VAL A 1 194 ? -9.031 -18.619 -11.344 1.00 57.72 194 VAL A C 1
ATOM 1514 O O . VAL A 1 194 ? -10.180 -18.654 -11.781 1.00 57.72 194 VAL A O 1
ATOM 1517 N N . SER A 1 195 ? -7.988 -18.977 -12.098 1.00 47.62 195 SER A N 1
ATOM 1518 C CA . SER A 1 195 ? -8.075 -19.525 -13.456 1.00 47.62 195 SER A CA 1
ATOM 1519 C C . SER A 1 195 ? -8.493 -21.000 -13.490 1.00 47.62 195 SER A C 1
ATOM 1521 O O . SER A 1 195 ? -8.909 -21.487 -14.544 1.00 47.62 195 SER A O 1
ATOM 1523 N N . SER A 1 196 ? -8.432 -21.716 -12.361 1.00 43.88 196 SER A N 1
ATOM 1524 C CA . SER A 1 196 ? -8.844 -23.117 -12.271 1.00 43.88 196 SER A CA 1
ATOM 1525 C C . SER A 1 196 ? -10.360 -23.252 -12.051 1.00 43.88 196 SER A C 1
ATOM 1527 O O . SER A 1 196 ? -10.880 -22.814 -11.020 1.00 43.88 196 SER A O 1
ATOM 1529 N N . PRO A 1 197 ? -11.102 -23.931 -12.952 1.00 47.06 197 PRO A N 1
ATOM 1530 C CA . PRO A 1 197 ? -12.543 -24.162 -12.795 1.00 47.06 197 PRO A CA 1
ATOM 1531 C C . PRO A 1 197 ? -12.923 -24.944 -11.526 1.00 47.06 197 PRO A C 1
ATOM 1533 O O . PRO A 1 197 ? -14.088 -24.946 -11.133 1.00 47.06 197 PRO A O 1
ATOM 1536 N N . LEU A 1 198 ? -11.961 -25.624 -10.892 1.00 46.03 198 LEU A N 1
ATOM 1537 C CA . LEU A 1 198 ? -12.185 -26.531 -9.763 1.00 46.03 198 LEU A CA 1
ATOM 1538 C C . LEU A 1 198 ? -12.443 -25.818 -8.425 1.00 46.03 198 LEU A C 1
ATOM 1540 O O . LEU A 1 198 ? -13.015 -26.434 -7.531 1.00 46.03 198 LEU A O 1
ATOM 1544 N N . ASN A 1 199 ? -12.107 -24.531 -8.292 1.00 44.28 199 ASN A N 1
ATOM 1545 C CA . ASN A 1 199 ? -12.332 -23.772 -7.052 1.00 44.28 199 ASN A CA 1
ATOM 1546 C C . ASN A 1 199 ? -13.747 -23.168 -6.932 1.00 44.28 199 ASN A C 1
ATOM 1548 O O . ASN A 1 199 ? -14.082 -22.599 -5.900 1.00 44.28 199 ASN A O 1
ATOM 1552 N N . ARG A 1 200 ? -14.616 -23.319 -7.945 1.00 47.12 200 ARG A N 1
ATOM 1553 C CA . ARG A 1 200 ? -15.968 -22.716 -7.967 1.00 47.12 200 ARG A CA 1
ATOM 1554 C C . ARG A 1 200 ? -17.048 -23.486 -7.192 1.00 47.12 200 ARG A C 1
ATOM 1556 O O . ARG A 1 200 ? -18.214 -23.108 -7.256 1.00 47.12 200 ARG A O 1
ATOM 1563 N N . HIS A 1 201 ? -16.703 -24.573 -6.498 1.00 35.16 201 HIS A N 1
ATOM 1564 C CA . HIS A 1 201 ? -17.695 -25.517 -5.958 1.00 35.16 201 HIS A CA 1
ATOM 1565 C C . HIS A 1 201 ? -17.568 -25.839 -4.466 1.00 35.16 201 HIS A C 1
ATOM 1567 O O . HIS A 1 201 ? -18.035 -26.888 -4.030 1.00 35.16 201 HIS A O 1
ATOM 1573 N N . LEU A 1 202 ? -16.994 -24.940 -3.669 1.00 36.84 202 LEU A N 1
ATOM 1574 C CA . LEU A 1 202 ? -17.069 -25.040 -2.210 1.00 36.84 202 LEU A CA 1
ATOM 1575 C C . LEU A 1 202 ? -17.634 -23.741 -1.622 1.00 36.84 202 LEU A C 1
ATOM 1577 O O . LEU A 1 202 ? -16.904 -22.931 -1.058 1.00 36.84 202 LEU A O 1
ATOM 1581 N N . SER A 1 203 ? -18.947 -23.572 -1.779 1.00 37.78 203 SER A N 1
ATOM 1582 C CA . SER A 1 203 ? -19.806 -22.752 -0.919 1.00 37.78 203 SER A CA 1
ATOM 1583 C C . SER A 1 203 ? -21.053 -23.535 -0.527 1.00 37.78 203 SER A C 1
ATOM 1585 O O . SER A 1 203 ? -21.495 -24.393 -1.329 1.00 37.78 203 SER A O 1
#

Secondary structure (DSSP, 8-state):
---PPP--PPPHHHHHHHHHHHHHHHHHHTEETTEEBS-SSS-TTTSSEEHHHHHHHHHHHHTSS-HHHHHHHHHHHHHHHHT--SSSPPPSEEETTTTEEES-SSS--HHHHHHHHHHHHHHHHHH--HHHHHHHHHHHHHHHHHHHHHT-SSSS---BPTT-SS-TTS---BS-HHHHHHHHHHHH-----TT-GGGGG--

Organism: NCBI:txid768671

Sequence (203 aa):
MPDQPFDNTPSAEQAVAEGLERALALLHACSTAHGFVASPGASQNYHRIWGRDGVIIALAALQTDDGELRETARRTLQTLATYQGPHGEIPSNVDPGTKRISYGGTTGRVDADLWFVIGCGEYWRATGDDAFLERLLPVIERVRFLLGAWEFNARGLLYIPLTGDWADEYLHNGYVLYDQLLYLQVSTATFPDVSSPLNRHLS